Protein AF-A0A847C0F0-F1 (afdb_monomer_lite)

pLDDT: mean 86.39, std 13.95, range [40.22, 98.44]

Sequence (223 aa):
MKWLILRILIFFILSSASLLFLTKGQELFDFLPGITSNHFLFLWGAFLAAMLLPYLFGIRFFSRIVLVLLIFLVLAGTLTTRSFRFQIVSQVREQVHAIFRQKEPPSRDFSGDKKAKSLESGQPARQNRDLPRFVYRANKTGHFILFALLTLTLLTVSAPGRWVIVLADVLLLAGSTEMMQLFVQGRAAGVGDFYLDAGGGALGFFLWLLGVAWRSRDGCRFS

Structure (mmCIF, N/CA/C/O backbone):
data_AF-A0A847C0F0-F1
#
_entry.id   AF-A0A847C0F0-F1
#
loop_
_atom_site.group_PDB
_atom_site.id
_atom_site.type_symbol
_atom_site.label_atom_id
_atom_site.label_alt_id
_atom_site.label_comp_id
_atom_site.label_asym_id
_atom_site.label_entity_id
_atom_site.label_seq_id
_atom_site.pdbx_PDB_ins_code
_atom_site.Cartn_x
_atom_site.Cartn_y
_atom_site.Cartn_z
_atom_site.occupancy
_atom_site.B_iso_or_equiv
_atom_site.auth_seq_id
_atom_site.auth_comp_id
_atom_site.auth_asym_id
_atom_site.auth_atom_id
_atom_site.pdbx_PDB_model_num
ATOM 1 N N . MET A 1 1 ? -17.544 8.813 8.680 1.00 86.19 1 MET A N 1
ATOM 2 C CA . MET A 1 1 ? -18.159 8.498 7.372 1.00 86.19 1 MET A CA 1
ATOM 3 C C . MET A 1 1 ? -17.912 9.559 6.302 1.00 86.19 1 MET A C 1
ATOM 5 O O . MET A 1 1 ? -17.296 9.201 5.315 1.00 86.19 1 MET A O 1
ATOM 9 N N . LYS A 1 2 ? -18.278 10.844 6.475 1.00 93.56 2 LYS A N 1
ATOM 10 C CA . LYS A 1 2 ? -18.061 11.894 5.442 1.00 93.56 2 LYS A CA 1
ATOM 11 C C . LYS A 1 2 ? -16.629 11.937 4.870 1.00 93.56 2 LYS A C 1
ATOM 13 O O . LYS A 1 2 ? -16.445 11.899 3.662 1.00 93.56 2 LYS A O 1
ATOM 18 N N . TRP A 1 3 ? -15.622 11.911 5.745 1.00 92.69 3 TRP A N 1
ATOM 19 C CA . TRP A 1 3 ? -14.207 11.887 5.351 1.00 92.69 3 TRP A CA 1
ATOM 20 C C . TRP A 1 3 ? -13.795 10.648 4.548 1.00 92.69 3 TRP A C 1
ATOM 22 O O . TRP A 1 3 ? -12.937 10.749 3.681 1.00 92.69 3 TRP A O 1
ATOM 32 N N . LEU A 1 4 ? -14.415 9.494 4.807 1.00 94.06 4 LEU A N 1
ATOM 33 C CA . LEU A 1 4 ? -14.130 8.268 4.065 1.00 94.06 4 LEU A CA 1
ATOM 34 C C . LEU A 1 4 ? -14.653 8.365 2.629 1.00 94.06 4 LEU A C 1
ATOM 36 O O . LEU A 1 4 ? -13.928 8.064 1.691 1.00 94.06 4 LEU A O 1
ATOM 40 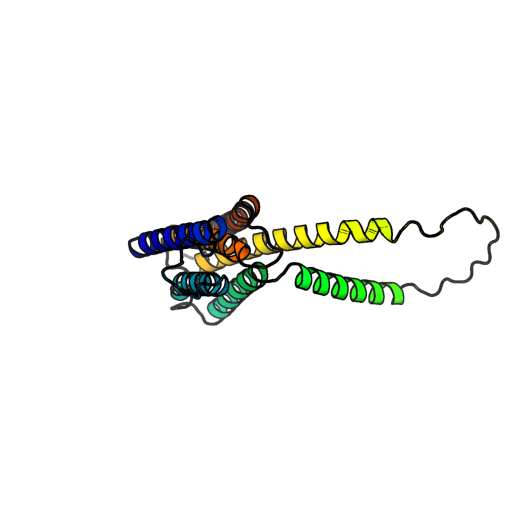N N . ILE A 1 5 ? -15.886 8.852 2.464 1.00 96.50 5 ILE A N 1
ATOM 41 C CA . ILE A 1 5 ? -16.497 9.072 1.146 1.00 96.50 5 ILE A CA 1
ATOM 42 C C . ILE A 1 5 ? -15.635 10.030 0.319 1.00 96.50 5 ILE A C 1
ATOM 44 O O . ILE A 1 5 ? -15.361 9.756 -0.845 1.00 96.50 5 ILE A O 1
ATOM 48 N N . LEU A 1 6 ? -15.150 11.113 0.936 1.00 96.50 6 LEU A N 1
ATOM 49 C CA . LEU A 1 6 ? -14.257 12.059 0.271 1.00 96.50 6 LEU A CA 1
ATOM 50 C C . LEU A 1 6 ? -12.962 11.388 -0.216 1.00 96.50 6 LEU A C 1
ATOM 52 O O . LEU A 1 6 ? -12.566 11.599 -1.356 1.00 96.50 6 LEU A O 1
ATOM 56 N N . ARG A 1 7 ? -12.318 10.555 0.612 1.00 96.00 7 ARG A N 1
ATOM 57 C CA . ARG A 1 7 ? -11.098 9.827 0.216 1.00 96.00 7 ARG A CA 1
ATOM 58 C C . ARG A 1 7 ? -11.348 8.861 -0.935 1.00 96.00 7 ARG A C 1
ATOM 60 O O . ARG A 1 7 ? -10.551 8.823 -1.863 1.00 96.00 7 ARG A O 1
ATOM 67 N N . ILE A 1 8 ? -12.457 8.126 -0.886 1.00 97.44 8 ILE A N 1
ATOM 68 C CA . ILE A 1 8 ? -12.871 7.217 -1.960 1.00 97.44 8 ILE A CA 1
ATOM 69 C C . ILE A 1 8 ? -13.085 8.004 -3.260 1.00 97.44 8 ILE A C 1
ATOM 71 O O . ILE A 1 8 ? -12.586 7.607 -4.309 1.00 97.44 8 ILE A O 1
ATOM 75 N N . LEU A 1 9 ? -13.767 9.150 -3.196 1.00 97.81 9 LEU A N 1
ATOM 76 C CA . LEU A 1 9 ? -13.988 10.006 -4.361 1.00 97.81 9 LEU A CA 1
ATOM 77 C C . LEU A 1 9 ? -12.667 10.529 -4.944 1.00 97.81 9 LEU A C 1
ATOM 79 O O . LEU A 1 9 ? -12.447 10.414 -6.148 1.00 97.81 9 LEU A O 1
ATOM 83 N N . ILE A 1 10 ? -11.774 11.057 -4.098 1.00 97.56 10 ILE A N 1
ATOM 84 C CA . ILE A 1 10 ? -10.447 11.529 -4.522 1.00 97.56 10 ILE A CA 1
ATOM 85 C C . ILE A 1 10 ? -9.665 10.386 -5.176 1.00 97.56 10 ILE A C 1
ATOM 87 O O . ILE A 1 10 ? -9.089 10.585 -6.242 1.00 97.56 10 ILE A O 1
ATOM 91 N N . PHE A 1 11 ? -9.692 9.189 -4.585 1.00 97.69 11 PHE A N 1
ATOM 92 C CA . PHE A 1 11 ? -9.050 8.002 -5.143 1.00 97.69 11 PHE A CA 1
ATOM 93 C C . PHE A 1 11 ? -9.571 7.671 -6.545 1.00 97.69 11 PHE A C 1
ATOM 95 O O . PHE A 1 11 ? -8.773 7.445 -7.455 1.00 97.69 11 PHE A O 1
ATOM 102 N N . PHE A 1 12 ? -10.892 7.672 -6.753 1.00 97.88 12 PHE A N 1
ATOM 103 C CA . PHE A 1 12 ? -11.481 7.403 -8.068 1.00 97.88 12 PHE A CA 1
ATOM 104 C C . PHE A 1 12 ? -11.107 8.464 -9.103 1.00 97.88 12 PHE A C 1
ATOM 106 O O . PHE A 1 12 ? -10.785 8.113 -10.241 1.00 97.88 12 PHE A O 1
ATOM 113 N N . ILE A 1 13 ? -11.106 9.742 -8.715 1.00 97.44 13 ILE A N 1
ATOM 114 C CA . ILE A 1 13 ? -10.702 10.847 -9.593 1.00 97.44 13 ILE A CA 1
ATOM 115 C C . ILE A 1 13 ? -9.226 10.701 -9.981 1.00 97.44 13 ILE A C 1
ATOM 117 O O . ILE A 1 13 ? -8.915 10.693 -11.172 1.00 97.44 13 ILE A O 1
ATOM 121 N N . LEU A 1 14 ? -8.326 10.521 -9.004 1.00 97.31 14 LEU A N 1
ATOM 122 C CA . LEU A 1 14 ? -6.892 10.330 -9.257 1.00 97.31 14 LEU A CA 1
ATOM 123 C C . LEU A 1 14 ? -6.628 9.094 -10.119 1.00 97.31 14 LEU A C 1
ATOM 125 O O . LEU A 1 14 ? -5.813 9.153 -11.040 1.00 97.31 14 LEU A O 1
ATOM 129 N N . SER A 1 15 ? -7.318 7.985 -9.844 1.00 96.44 15 SER A N 1
ATOM 130 C CA . SER A 1 15 ? -7.165 6.744 -10.607 1.00 96.44 15 SER A CA 1
ATOM 131 C C . SER A 1 15 ? -7.601 6.926 -12.055 1.00 96.44 15 SER A C 1
ATOM 133 O O . SER A 1 15 ? -6.855 6.584 -12.970 1.00 96.44 15 SER A O 1
ATOM 135 N N . SER A 1 16 ? -8.767 7.536 -12.272 1.00 96.31 16 SER A N 1
ATOM 136 C CA . SER A 1 16 ? -9.293 7.801 -13.614 1.00 96.31 16 SER A CA 1
ATOM 137 C C . SER A 1 16 ? -8.376 8.742 -14.395 1.00 96.31 16 SER A C 1
ATOM 139 O O . SER A 1 16 ? -8.032 8.452 -15.538 1.00 96.31 16 SER A O 1
ATOM 141 N N . ALA A 1 17 ? -7.910 9.826 -13.766 1.00 94.94 17 ALA A N 1
ATOM 142 C CA . ALA A 1 17 ? -6.961 10.755 -14.375 1.00 94.94 17 ALA A CA 1
ATOM 143 C C . ALA A 1 17 ? -5.625 10.074 -14.723 1.00 94.94 17 ALA A C 1
ATOM 145 O O . ALA A 1 17 ? -5.099 10.284 -15.814 1.00 94.94 17 ALA A O 1
ATOM 146 N N . SER A 1 18 ? -5.111 9.216 -13.834 1.00 95.00 18 SER A N 1
ATOM 147 C CA . SER A 1 18 ? -3.884 8.441 -14.068 1.00 95.00 18 SER A CA 1
ATOM 148 C C . SER A 1 18 ? -4.023 7.517 -15.280 1.00 95.00 18 SER A C 1
ATOM 150 O O . SER A 1 18 ? -3.151 7.487 -16.145 1.00 95.00 18 SER A O 1
ATOM 152 N N . LEU A 1 19 ? -5.135 6.782 -15.372 1.00 94.62 19 LEU A N 1
ATOM 153 C CA . LEU A 1 19 ? -5.399 5.870 -16.488 1.00 94.62 19 LEU A CA 1
ATOM 154 C C . LEU A 1 19 ? -5.597 6.620 -17.811 1.00 94.62 19 LEU A C 1
ATOM 156 O O . LEU A 1 19 ? -5.094 6.187 -18.847 1.00 94.62 19 LEU A O 1
ATOM 160 N N . LEU A 1 20 ? -6.292 7.759 -17.788 1.00 93.75 20 LEU A N 1
ATOM 161 C CA . LEU A 1 20 ? -6.451 8.613 -18.967 1.00 93.75 20 LEU A CA 1
ATOM 162 C C . LEU A 1 20 ? -5.105 9.145 -19.464 1.00 93.75 20 LEU A C 1
ATOM 164 O O . LEU A 1 20 ? -4.841 9.082 -20.661 1.00 93.75 20 LEU A O 1
ATOM 168 N N . PHE A 1 21 ? -4.235 9.594 -18.558 1.00 93.62 21 PHE A N 1
ATOM 169 C CA . PHE A 1 21 ? -2.882 10.031 -18.907 1.00 93.62 21 PHE A CA 1
ATOM 170 C C . PHE A 1 21 ? -2.051 8.911 -19.537 1.00 93.62 21 PHE A C 1
ATOM 172 O O . PHE A 1 21 ? -1.376 9.129 -20.537 1.00 93.62 21 PHE A O 1
ATOM 179 N N . LEU A 1 22 ? -2.134 7.689 -19.009 1.00 90.88 22 LEU A N 1
ATOM 180 C CA . LEU A 1 22 ? -1.386 6.555 -19.559 1.00 90.88 22 LEU A CA 1
ATOM 181 C C . LEU A 1 22 ? -1.912 6.089 -20.922 1.00 90.88 22 LEU A C 1
ATOM 183 O O . LEU A 1 22 ? -1.135 5.598 -21.734 1.00 90.88 22 LEU A O 1
ATOM 187 N N . THR A 1 23 ? -3.218 6.216 -21.168 1.00 92.06 23 THR A N 1
ATOM 188 C CA . THR A 1 23 ? -3.852 5.732 -22.407 1.00 92.06 23 THR A CA 1
ATOM 189 C C . THR A 1 23 ? -3.816 6.748 -23.540 1.00 92.06 23 THR A C 1
ATOM 191 O O . THR A 1 23 ? -3.675 6.354 -24.693 1.00 92.06 23 THR A O 1
ATOM 194 N N . LYS A 1 24 ? -3.947 8.039 -23.227 1.00 90.75 24 LYS A N 1
ATOM 195 C CA . LYS A 1 24 ? -4.026 9.120 -24.221 1.00 90.75 24 LYS A CA 1
ATOM 196 C C . LYS A 1 24 ? -2.787 10.014 -24.248 1.00 90.75 24 LYS A C 1
ATOM 198 O O . LYS A 1 24 ? -2.712 10.930 -25.057 1.00 90.75 24 LYS A O 1
ATOM 203 N N . GLY A 1 25 ? -1.817 9.758 -23.371 1.00 85.19 25 GLY A N 1
ATOM 204 C CA . GLY A 1 25 ? -0.596 10.546 -23.284 1.00 85.19 25 GLY A CA 1
ATOM 205 C C . GLY A 1 25 ? -0.878 12.017 -22.981 1.00 85.19 25 GLY A C 1
ATOM 206 O O . GLY A 1 25 ? -1.786 12.352 -22.217 1.00 85.19 25 GLY A O 1
ATOM 207 N N . GLN A 1 26 ? -0.076 12.894 -23.584 1.00 76.50 26 GLN A N 1
ATOM 208 C CA . GLN A 1 26 ? -0.205 14.341 -23.414 1.00 76.50 26 GLN A CA 1
ATOM 209 C C . GLN A 1 26 ? -1.345 14.955 -24.234 1.00 76.50 26 GLN A C 1
ATOM 211 O O . GLN A 1 26 ? -1.836 15.990 -23.811 1.00 76.50 26 GLN A O 1
ATOM 216 N N . GLU A 1 27 ? -1.845 14.294 -25.286 1.00 80.50 27 GLU A N 1
ATOM 217 C CA . GLU A 1 27 ? -2.862 14.854 -26.201 1.00 80.50 27 GLU A CA 1
ATOM 218 C C . GLU A 1 27 ? -4.165 15.252 -25.485 1.00 80.50 27 GLU A C 1
ATOM 220 O O . GLU A 1 27 ? -4.818 16.236 -25.817 1.00 80.50 27 GLU A O 1
ATOM 225 N N . LEU A 1 28 ? -4.567 14.510 -24.445 1.00 76.81 28 LEU A N 1
ATOM 226 C CA . LEU A 1 28 ? -5.748 14.886 -23.657 1.00 76.81 28 LEU A CA 1
ATOM 227 C C . LEU A 1 28 ? -5.466 16.050 -22.688 1.00 76.81 28 LEU A C 1
ATOM 229 O O . LEU A 1 28 ? -6.395 16.686 -22.197 1.00 76.81 28 LEU A O 1
ATOM 233 N N .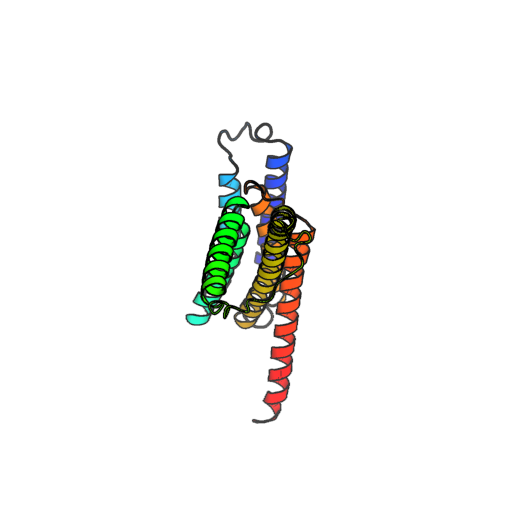 PHE A 1 29 ? -4.198 16.305 -22.381 1.00 76.00 29 PHE A N 1
ATOM 234 C CA . PHE A 1 29 ? -3.728 17.307 -21.427 1.00 76.00 29 PHE A CA 1
ATOM 235 C C . PHE A 1 29 ? -3.042 18.490 -22.118 1.00 76.00 29 PHE A C 1
ATOM 237 O O . PHE A 1 29 ? -2.340 19.249 -21.456 1.00 76.00 29 PHE A O 1
ATOM 244 N N . ASP A 1 30 ? -3.285 18.698 -23.415 1.00 71.94 30 ASP A N 1
ATOM 245 C CA . ASP A 1 30 ? -2.701 19.797 -24.198 1.00 71.94 30 ASP A CA 1
ATOM 246 C C . ASP A 1 30 ? -3.014 21.190 -23.616 1.00 71.94 30 ASP A C 1
ATOM 248 O O . ASP A 1 30 ? -2.266 22.144 -23.814 1.00 71.94 30 ASP A O 1
ATOM 252 N N . PHE A 1 31 ? -4.087 21.311 -22.825 1.00 78.44 31 PHE A N 1
ATOM 253 C CA . PHE A 1 31 ? -4.440 22.535 -22.098 1.00 78.44 31 PHE A CA 1
ATOM 254 C C . PHE A 1 31 ? -3.577 22.794 -20.843 1.00 78.44 31 PHE A C 1
ATOM 256 O O . PHE A 1 31 ? -3.632 23.885 -20.276 1.00 78.44 31 PHE A O 1
ATOM 263 N N . LEU A 1 32 ? -2.783 21.813 -20.400 1.00 78.00 32 LEU A N 1
ATOM 264 C CA . LEU A 1 32 ? -1.841 21.891 -19.279 1.00 78.00 32 LEU A CA 1
ATOM 265 C C . LEU A 1 32 ? -0.445 21.433 -19.743 1.00 78.00 32 LEU A C 1
ATOM 267 O O . LEU A 1 32 ? 0.008 20.337 -19.385 1.00 78.00 32 LEU A O 1
ATOM 271 N N . PRO A 1 33 ? 0.264 22.262 -20.534 1.00 76.25 33 PRO A N 1
ATOM 272 C CA . PRO A 1 33 ? 1.621 21.946 -20.954 1.00 76.25 33 PRO A CA 1
ATOM 273 C C . PRO A 1 33 ? 2.510 21.728 -19.723 1.00 76.25 33 PRO A C 1
ATOM 275 O O . PRO A 1 33 ? 2.565 22.558 -18.816 1.00 76.25 33 PRO A O 1
ATOM 278 N N . GLY A 1 34 ? 3.204 20.589 -19.689 1.00 85.44 34 GLY A N 1
ATOM 279 C CA . GLY A 1 34 ? 4.152 20.254 -18.623 1.00 85.44 34 GLY A CA 1
ATOM 280 C C . GLY A 1 34 ? 3.684 19.210 -17.606 1.00 85.44 34 GLY A C 1
ATOM 281 O O . GLY A 1 34 ? 4.454 18.895 -16.699 1.00 85.44 34 GLY A O 1
ATOM 282 N N . ILE A 1 35 ? 2.493 18.612 -17.749 1.00 91.00 35 ILE A N 1
ATOM 283 C CA . ILE A 1 35 ? 2.147 17.434 -16.936 1.00 91.00 35 ILE A CA 1
ATOM 284 C C . ILE A 1 35 ? 3.054 16.259 -17.323 1.00 91.00 35 ILE A C 1
ATOM 286 O O . ILE A 1 35 ? 3.178 15.874 -18.487 1.00 91.00 35 ILE A O 1
ATOM 290 N N . THR A 1 36 ? 3.675 15.669 -16.304 1.00 92.50 36 THR A N 1
ATOM 291 C CA . THR A 1 36 ? 4.576 14.513 -16.408 1.00 92.50 36 THR A CA 1
ATOM 292 C C . THR A 1 36 ? 4.184 13.439 -15.396 1.00 92.50 36 THR A C 1
ATOM 294 O O . THR A 1 36 ? 3.490 13.723 -14.419 1.00 92.50 36 THR A O 1
ATOM 297 N N . SER A 1 37 ? 4.700 12.218 -15.557 1.00 91.50 37 SER A N 1
ATOM 298 C CA . SER A 1 37 ? 4.513 11.114 -14.599 1.00 91.50 37 SER A CA 1
ATOM 299 C C . SER A 1 37 ? 4.880 11.482 -13.153 1.00 91.50 37 SER A C 1
ATOM 301 O O . SER A 1 37 ? 4.245 11.009 -12.212 1.00 91.50 37 SER A O 1
ATOM 303 N N . ASN A 1 38 ? 5.855 12.377 -12.959 1.00 93.31 38 ASN A N 1
ATOM 304 C CA . ASN A 1 38 ? 6.268 12.839 -11.630 1.00 93.31 38 ASN A CA 1
ATOM 305 C C . ASN A 1 38 ? 5.157 13.611 -10.908 1.00 93.31 38 ASN A C 1
ATOM 307 O O . ASN A 1 38 ? 5.054 13.528 -9.686 1.00 93.31 38 ASN A O 1
ATOM 311 N N . HIS A 1 39 ? 4.299 14.319 -11.647 1.00 94.25 39 HIS A N 1
ATOM 312 C CA . HIS A 1 39 ? 3.155 15.018 -11.067 1.00 94.25 39 HIS A CA 1
ATOM 313 C C . HIS A 1 39 ? 2.142 14.023 -10.500 1.00 94.25 39 HIS A C 1
ATOM 315 O O . HIS A 1 39 ? 1.673 14.200 -9.380 1.00 94.25 39 HIS A O 1
ATOM 321 N N . PHE A 1 40 ? 1.858 12.934 -11.219 1.00 94.38 40 PHE A N 1
ATOM 322 C CA . PHE A 1 40 ? 0.983 11.877 -10.712 1.00 94.38 40 PHE A CA 1
ATOM 323 C C . PHE A 1 40 ? 1.583 11.177 -9.493 1.00 94.38 40 PHE A C 1
ATOM 325 O O . PHE A 1 40 ? 0.875 10.978 -8.508 1.00 94.38 40 PHE A O 1
ATOM 332 N N . LEU A 1 41 ? 2.884 10.867 -9.504 1.00 94.25 41 LEU A N 1
ATOM 333 C CA . LEU A 1 41 ? 3.568 10.315 -8.327 1.00 94.25 41 LEU A CA 1
ATOM 334 C C . LEU A 1 41 ? 3.470 11.249 -7.115 1.00 94.25 41 LEU A C 1
ATOM 336 O O . LEU A 1 41 ? 3.199 10.786 -6.006 1.00 94.25 41 LEU A O 1
ATOM 340 N N . PHE A 1 42 ? 3.639 12.556 -7.322 1.00 95.25 42 PHE A N 1
ATOM 341 C CA . PHE A 1 42 ? 3.477 13.554 -6.269 1.00 95.25 42 PHE A CA 1
ATOM 342 C C . PHE A 1 42 ? 2.037 13.604 -5.742 1.00 95.25 42 PHE A C 1
ATOM 344 O O . PHE A 1 42 ? 1.835 13.565 -4.530 1.00 95.25 42 PHE A O 1
ATOM 351 N N . LEU A 1 43 ? 1.036 13.631 -6.628 1.00 96.44 43 LEU A N 1
ATOM 352 C CA . LEU A 1 43 ? -0.381 13.642 -6.248 1.00 96.44 43 LEU A CA 1
ATOM 353 C C . LEU A 1 43 ? -0.771 12.388 -5.457 1.00 96.44 43 LEU A C 1
ATOM 355 O O . LEU A 1 43 ? -1.441 12.497 -4.430 1.00 96.44 43 LEU A O 1
ATOM 359 N N . TRP A 1 44 ? -0.307 11.212 -5.882 1.00 97.19 44 TRP A N 1
ATOM 360 C CA . TRP A 1 44 ? -0.498 9.971 -5.134 1.00 97.19 44 TRP A CA 1
ATOM 361 C C . TRP A 1 44 ? 0.206 10.006 -3.775 1.00 97.19 44 TRP A C 1
ATOM 363 O O . TRP A 1 44 ? -0.397 9.644 -2.767 1.00 97.19 44 TRP A O 1
ATOM 373 N N . GLY A 1 45 ? 1.442 10.507 -3.714 1.00 94.44 45 GLY A N 1
ATOM 374 C CA . GLY A 1 45 ? 2.161 10.701 -2.454 1.00 94.44 45 GLY A CA 1
ATOM 375 C C . GLY A 1 45 ? 1.420 11.634 -1.489 1.00 94.44 45 GLY A C 1
ATOM 376 O O . GLY A 1 45 ? 1.268 11.309 -0.311 1.00 94.44 45 GLY A O 1
ATOM 377 N N . ALA A 1 46 ? 0.892 12.754 -1.989 1.00 96.19 46 ALA A N 1
ATOM 378 C CA . ALA A 1 46 ? 0.096 13.698 -1.208 1.00 96.19 46 ALA A CA 1
ATOM 379 C C . ALA A 1 46 ? -1.220 13.074 -0.717 1.00 96.19 46 ALA A C 1
ATOM 381 O O . ALA A 1 46 ? -1.581 13.240 0.450 1.00 96.19 46 ALA A O 1
ATOM 382 N N . PHE A 1 47 ? -1.907 12.309 -1.572 1.00 97.00 47 PHE A N 1
ATOM 383 C CA . PHE A 1 47 ? -3.105 11.560 -1.193 1.00 97.00 47 PHE A CA 1
ATOM 384 C C . PHE A 1 47 ? -2.815 10.561 -0.065 1.00 97.00 47 PHE A C 1
ATOM 386 O O . PHE A 1 47 ? -3.523 10.549 0.945 1.00 97.00 47 PHE A O 1
ATOM 393 N N . LEU A 1 48 ? -1.741 9.776 -0.189 1.00 95.38 48 LEU A N 1
ATOM 394 C CA . LEU A 1 48 ? -1.331 8.814 0.834 1.00 95.38 48 LEU A CA 1
ATOM 395 C C . LEU A 1 48 ? -0.953 9.494 2.150 1.00 95.38 48 LEU A C 1
ATOM 397 O O . LEU A 1 48 ? -1.387 9.049 3.214 1.00 95.38 48 LEU A O 1
ATOM 401 N N . ALA A 1 49 ? -0.205 10.596 2.089 1.00 93.50 49 ALA A N 1
ATOM 402 C CA . ALA A 1 49 ? 0.120 11.386 3.269 1.00 93.50 49 ALA A CA 1
ATOM 403 C C . ALA A 1 49 ? -1.157 11.896 3.955 1.00 93.50 49 ALA A C 1
ATOM 405 O O . ALA A 1 49 ? -1.336 11.672 5.150 1.00 93.50 49 ALA A O 1
ATOM 406 N N . ALA A 1 50 ? -2.090 12.496 3.211 1.00 94.50 50 ALA A N 1
ATOM 407 C CA . ALA A 1 50 ? -3.357 12.993 3.752 1.00 94.50 50 ALA A CA 1
ATOM 408 C C . ALA A 1 50 ? -4.239 11.877 4.344 1.00 94.50 50 ALA A C 1
ATOM 410 O O . ALA A 1 50 ? -4.927 12.082 5.350 1.00 94.50 50 ALA A O 1
ATOM 411 N N . MET A 1 51 ? -4.215 10.685 3.745 1.00 94.25 51 MET A N 1
ATOM 412 C CA . MET A 1 51 ? -4.936 9.512 4.235 1.00 94.25 51 MET A CA 1
ATOM 413 C C . MET A 1 51 ? -4.353 8.987 5.554 1.00 94.25 51 MET A C 1
ATOM 415 O O . MET A 1 51 ? -5.117 8.667 6.469 1.00 94.25 51 MET A O 1
ATOM 419 N N . LEU A 1 52 ? -3.022 8.925 5.664 1.00 92.19 52 LEU A N 1
ATOM 420 C CA . LEU A 1 52 ? -2.311 8.302 6.785 1.00 92.19 52 LEU A CA 1
ATOM 421 C C . LEU A 1 52 ? -2.049 9.257 7.957 1.00 92.19 52 LEU A C 1
ATOM 423 O O . LEU A 1 52 ? -1.958 8.819 9.104 1.00 92.19 52 LEU A O 1
ATOM 427 N N . LEU A 1 53 ? -1.977 10.560 7.691 1.00 92.94 53 LEU A N 1
ATOM 428 C CA . LEU A 1 53 ? -1.670 11.591 8.680 1.00 92.94 53 LEU A CA 1
ATOM 429 C C . LEU A 1 53 ? -2.569 11.536 9.937 1.00 92.94 53 LEU A C 1
ATOM 431 O O . LEU A 1 53 ? -2.031 11.633 11.042 1.00 92.94 53 LEU A O 1
ATOM 435 N N . PRO A 1 54 ? -3.894 11.302 9.847 1.00 92.12 54 PRO A N 1
ATOM 436 C CA . PRO A 1 54 ? -4.744 11.195 11.035 1.00 92.12 54 PRO A CA 1
ATOM 437 C C . PRO A 1 54 ? -4.367 10.056 11.988 1.00 92.12 54 PRO A C 1
ATOM 439 O O . PRO A 1 54 ? -4.664 10.157 13.174 1.00 92.12 54 PRO A O 1
ATOM 442 N N . TYR A 1 55 ? -3.704 9.001 11.504 1.00 91.19 55 TYR A N 1
ATOM 443 C CA . TYR A 1 55 ? -3.238 7.891 12.342 1.00 91.19 55 TYR A CA 1
ATOM 444 C C . TYR A 1 55 ? -1.957 8.218 13.113 1.00 91.19 55 TYR A C 1
ATOM 446 O O . TYR A 1 55 ? -1.630 7.527 14.074 1.00 91.19 55 TYR A O 1
ATOM 454 N N . LEU A 1 56 ? -1.228 9.265 12.716 1.00 91.56 56 LEU A N 1
ATOM 455 C CA . LEU A 1 56 ? -0.007 9.705 13.397 1.00 91.56 56 LEU A CA 1
ATOM 456 C C . LEU A 1 56 ? -0.306 10.601 14.606 1.00 91.56 56 LEU A C 1
ATOM 458 O O . LEU A 1 56 ? 0.510 10.696 15.528 1.00 91.56 56 LEU A O 1
ATOM 462 N N . PHE A 1 57 ? -1.481 11.230 14.632 1.00 90.12 57 PHE A N 1
ATOM 463 C CA . PHE A 1 57 ? -1.914 12.077 15.735 1.00 90.12 57 PHE A CA 1
ATOM 464 C C . PHE A 1 57 ? -2.554 11.252 16.859 1.00 90.12 57 PHE A C 1
ATOM 466 O O . PHE A 1 57 ? -3.372 10.370 16.625 1.00 90.12 57 PHE A O 1
ATOM 473 N N . GLY A 1 58 ? -2.186 11.544 18.109 1.00 80.12 58 GLY A N 1
ATOM 474 C CA . GLY A 1 58 ? -2.808 10.938 19.295 1.00 80.12 58 GLY A CA 1
ATOM 475 C C . GLY A 1 58 ? -2.295 9.549 19.700 1.00 80.12 58 GLY A C 1
ATOM 476 O O . GLY A 1 58 ? -2.699 9.041 20.740 1.00 80.12 58 GLY A O 1
ATOM 477 N N . ILE A 1 59 ? -1.371 8.946 18.948 1.00 88.56 59 ILE A N 1
ATOM 478 C CA . ILE A 1 59 ? -0.782 7.634 19.281 1.00 88.56 59 ILE A CA 1
ATOM 479 C C . ILE A 1 59 ? 0.526 7.775 20.083 1.00 88.56 59 ILE A C 1
ATOM 481 O O . ILE A 1 59 ? 1.152 8.837 20.076 1.00 88.56 59 ILE A O 1
ATOM 485 N N . ARG A 1 60 ? 0.968 6.727 20.794 1.00 90.19 60 ARG A N 1
ATOM 486 C CA . ARG A 1 60 ? 2.239 6.739 21.556 1.00 90.19 60 ARG A CA 1
ATOM 487 C C . ARG A 1 60 ? 3.452 6.860 20.624 1.00 90.19 60 ARG A C 1
ATOM 489 O O . ARG A 1 60 ? 3.404 6.387 19.493 1.00 90.19 60 ARG A O 1
ATOM 496 N N . PHE A 1 61 ? 4.550 7.443 21.112 1.00 89.75 61 PHE A N 1
ATOM 497 C CA . PHE A 1 61 ? 5.764 7.705 20.322 1.00 89.75 61 PHE A CA 1
ATOM 498 C C . PHE A 1 61 ? 6.297 6.463 19.586 1.00 89.75 61 PHE A C 1
ATOM 500 O O . PHE A 1 61 ? 6.472 6.502 18.372 1.00 89.75 61 PHE A O 1
ATOM 507 N N . PHE A 1 62 ? 6.453 5.332 20.280 1.00 90.06 62 PHE A N 1
ATOM 508 C CA . PHE A 1 62 ? 6.917 4.085 19.658 1.00 90.06 62 PHE A CA 1
ATOM 509 C C . PHE A 1 62 ? 5.979 3.578 18.556 1.00 90.06 62 PHE A C 1
ATOM 511 O O . PHE A 1 62 ? 6.439 3.192 17.486 1.00 90.06 62 PHE A O 1
ATOM 518 N N . SER A 1 63 ? 4.662 3.638 18.771 1.00 88.62 63 SER A N 1
ATOM 519 C CA . SER A 1 63 ? 3.680 3.255 17.752 1.00 88.62 63 SER A CA 1
ATOM 520 C C . SER A 1 63 ? 3.746 4.159 16.518 1.00 88.62 63 SER A C 1
ATOM 522 O O . SER A 1 63 ? 3.553 3.667 15.410 1.00 88.62 63 SER A O 1
ATOM 524 N N . ARG A 1 64 ? 4.072 5.454 16.686 1.00 91.81 64 ARG A N 1
ATOM 525 C CA . ARG A 1 64 ? 4.309 6.372 15.554 1.00 91.81 64 ARG A CA 1
ATOM 526 C C . ARG A 1 64 ? 5.503 5.922 14.738 1.00 91.81 64 ARG A C 1
ATOM 528 O O . ARG A 1 64 ? 5.383 5.836 13.525 1.00 91.81 64 ARG A O 1
ATOM 535 N N . ILE A 1 65 ? 6.624 5.617 15.394 1.00 93.69 65 ILE A N 1
ATOM 536 C CA . ILE A 1 65 ? 7.842 5.168 14.707 1.00 93.69 65 ILE A CA 1
ATOM 537 C C . ILE A 1 65 ? 7.562 3.896 13.911 1.00 93.69 65 ILE A C 1
ATOM 539 O O . ILE A 1 65 ? 7.897 3.838 12.733 1.00 93.69 65 ILE A O 1
ATOM 543 N N . VAL A 1 66 ? 6.906 2.905 14.525 1.00 94.88 66 VAL A N 1
ATOM 544 C CA . VAL A 1 66 ? 6.557 1.649 13.843 1.00 94.88 66 VAL A CA 1
ATOM 545 C C . VAL A 1 66 ? 5.649 1.911 12.644 1.00 94.88 66 VAL A C 1
ATOM 547 O O . VAL A 1 66 ? 5.908 1.395 11.561 1.00 94.88 66 VAL A O 1
ATOM 550 N N . LEU A 1 67 ? 4.616 2.743 12.803 1.00 94.00 67 LEU A N 1
ATOM 551 C CA . LEU A 1 67 ? 3.700 3.068 11.713 1.00 94.00 67 LEU A CA 1
ATOM 552 C C . LEU A 1 67 ? 4.411 3.808 10.569 1.00 94.00 67 LEU A C 1
ATOM 554 O O . LEU A 1 67 ? 4.261 3.421 9.414 1.00 94.00 67 LEU A O 1
ATOM 558 N N . VAL A 1 68 ? 5.223 4.822 10.879 1.00 94.69 68 VAL A N 1
ATOM 559 C CA . VAL A 1 68 ? 6.024 5.556 9.886 1.00 94.69 68 VAL A CA 1
ATOM 560 C C . VAL A 1 68 ? 6.989 4.618 9.167 1.00 94.69 68 VAL A C 1
ATOM 562 O O . VAL A 1 68 ? 7.095 4.687 7.946 1.00 94.69 68 VAL A O 1
ATOM 565 N N . LEU A 1 69 ? 7.644 3.708 9.891 1.00 96.62 69 LEU A N 1
ATOM 566 C CA . LEU A 1 69 ? 8.546 2.721 9.305 1.00 96.62 69 LEU A CA 1
ATOM 567 C C . LEU A 1 69 ? 7.802 1.769 8.360 1.00 96.62 69 LEU A C 1
ATOM 569 O O . LEU A 1 69 ? 8.274 1.530 7.255 1.00 96.62 69 LEU A O 1
ATOM 573 N N . LEU A 1 70 ? 6.633 1.256 8.754 1.00 96.12 70 LEU A N 1
ATOM 574 C CA . LEU A 1 70 ? 5.821 0.385 7.897 1.00 96.12 70 LEU A CA 1
ATOM 575 C C . LEU A 1 70 ? 5.356 1.114 6.632 1.00 96.12 70 LEU A C 1
ATOM 577 O O . LEU A 1 70 ? 5.482 0.569 5.538 1.00 96.12 70 LEU A O 1
ATOM 581 N N . ILE A 1 71 ? 4.880 2.356 6.766 1.00 93.94 71 ILE A N 1
ATOM 582 C CA . ILE A 1 71 ? 4.491 3.198 5.625 1.00 93.94 71 ILE A CA 1
ATOM 583 C C . ILE A 1 71 ? 5.693 3.418 4.703 1.00 93.94 71 ILE A C 1
ATOM 585 O O . ILE A 1 71 ? 5.585 3.231 3.493 1.00 93.94 71 ILE A O 1
ATOM 589 N N . PHE A 1 72 ? 6.850 3.764 5.270 1.00 95.50 72 PHE A N 1
ATOM 590 C CA . PHE A 1 72 ? 8.079 3.948 4.510 1.00 95.50 72 PHE A CA 1
ATOM 591 C C . PHE A 1 72 ? 8.485 2.671 3.771 1.00 95.50 72 PHE A C 1
ATOM 593 O O . PHE A 1 72 ? 8.809 2.743 2.593 1.00 95.50 72 PHE A O 1
ATOM 600 N N . LEU A 1 73 ? 8.419 1.502 4.413 1.00 95.81 73 LEU A N 1
ATOM 601 C CA . LEU A 1 73 ? 8.751 0.221 3.785 1.00 95.81 73 LEU A CA 1
ATOM 602 C C . LEU A 1 73 ? 7.790 -0.131 2.643 1.00 95.81 73 LEU A C 1
ATOM 604 O O . LEU A 1 73 ? 8.245 -0.584 1.592 1.00 95.81 73 LEU A O 1
ATOM 608 N N . VAL A 1 74 ? 6.486 0.120 2.806 1.00 95.00 74 VAL A N 1
ATOM 609 C CA . VAL A 1 74 ? 5.489 -0.068 1.736 1.00 95.00 74 VAL A CA 1
ATOM 610 C C . VAL A 1 74 ? 5.773 0.869 0.560 1.00 95.00 74 VAL A C 1
ATOM 612 O O . VAL A 1 74 ? 5.779 0.428 -0.592 1.00 95.00 74 VAL A O 1
ATOM 615 N N . LEU A 1 75 ? 6.059 2.148 0.821 1.00 94.12 75 LEU A N 1
ATOM 616 C CA . LEU A 1 75 ? 6.369 3.129 -0.224 1.00 94.12 75 LEU A CA 1
ATOM 617 C C . LEU A 1 75 ? 7.698 2.835 -0.920 1.00 94.12 75 LEU A C 1
ATOM 619 O O . LEU A 1 75 ? 7.760 2.861 -2.147 1.00 94.12 75 LEU A O 1
ATOM 623 N N . ALA A 1 76 ? 8.740 2.508 -0.158 1.00 93.00 76 ALA A N 1
ATOM 624 C CA . ALA A 1 76 ? 10.036 2.110 -0.687 1.00 93.00 76 ALA A CA 1
ATOM 625 C C . ALA A 1 76 ? 9.876 0.873 -1.573 1.00 93.00 76 ALA A C 1
ATOM 627 O O . ALA A 1 76 ? 10.314 0.888 -2.721 1.00 93.00 76 ALA A O 1
ATOM 628 N N . GLY A 1 77 ? 9.164 -0.154 -1.101 1.00 90.62 77 GLY A N 1
ATOM 629 C CA . GLY A 1 77 ? 8.797 -1.314 -1.910 1.00 90.62 77 GLY A CA 1
ATOM 630 C C . GLY A 1 77 ? 8.102 -0.896 -3.205 1.00 90.62 77 GLY A C 1
ATOM 631 O O . GLY A 1 77 ? 8.559 -1.245 -4.289 1.00 90.62 77 GLY A O 1
ATOM 632 N N . THR A 1 78 ? 7.075 -0.057 -3.121 1.00 91.31 78 THR A N 1
ATOM 633 C CA . THR A 1 78 ? 6.278 0.398 -4.272 1.00 91.31 78 THR A CA 1
ATOM 634 C C . THR A 1 78 ? 7.110 1.137 -5.325 1.00 91.31 78 THR A C 1
ATOM 636 O O . THR A 1 78 ? 7.035 0.795 -6.509 1.00 91.31 78 THR A O 1
ATOM 639 N N . LEU A 1 79 ? 7.931 2.098 -4.892 1.00 92.75 79 LEU A N 1
ATOM 640 C CA . LEU A 1 79 ? 8.688 3.018 -5.749 1.00 92.75 79 LEU A CA 1
ATOM 641 C C . LEU A 1 79 ? 10.032 2.460 -6.232 1.00 92.75 79 LEU A C 1
ATOM 643 O O . LEU A 1 79 ? 10.633 3.010 -7.154 1.00 92.75 79 LEU A O 1
ATOM 647 N N . THR A 1 80 ? 10.517 1.368 -5.641 1.00 90.75 80 THR A N 1
ATOM 648 C CA . THR A 1 80 ? 11.796 0.784 -6.052 1.00 90.75 80 THR A CA 1
ATOM 649 C C . THR A 1 80 ? 11.699 0.177 -7.454 1.00 90.75 80 THR A C 1
ATOM 651 O O . THR A 1 80 ? 10.883 -0.714 -7.715 1.00 90.75 80 THR A O 1
ATOM 654 N N . THR A 1 81 ? 12.599 0.602 -8.344 1.00 87.69 81 THR A N 1
ATOM 655 C CA . THR A 1 81 ? 12.706 0.095 -9.716 1.00 87.69 81 THR A CA 1
ATOM 656 C C . THR A 1 81 ? 13.185 -1.356 -9.757 1.00 87.69 81 THR A C 1
ATOM 658 O O . THR A 1 81 ? 13.880 -1.858 -8.868 1.00 87.69 81 THR A O 1
ATOM 661 N N . ARG A 1 82 ? 12.839 -2.063 -10.838 1.00 82.50 82 ARG A N 1
ATOM 662 C CA . ARG A 1 82 ? 13.231 -3.468 -11.020 1.00 82.50 82 ARG A CA 1
ATOM 663 C C . ARG A 1 82 ? 14.755 -3.655 -11.027 1.00 82.50 82 ARG A C 1
ATOM 665 O O . ARG A 1 82 ? 15.235 -4.630 -10.456 1.00 82.50 82 ARG A O 1
ATOM 672 N N . SER A 1 83 ? 15.502 -2.732 -11.635 1.00 83.31 83 SER A N 1
ATOM 673 C CA . SER A 1 83 ? 16.970 -2.781 -11.716 1.00 83.31 83 SER A CA 1
ATOM 674 C C . SER A 1 83 ? 17.629 -2.699 -10.340 1.00 83.31 83 SER A C 1
ATOM 676 O O . SER A 1 83 ? 18.490 -3.520 -10.031 1.00 83.31 83 SER A O 1
ATOM 678 N N . PHE A 1 84 ? 17.172 -1.782 -9.486 1.00 83.88 84 PHE A N 1
ATOM 679 C CA . PHE A 1 84 ? 17.716 -1.616 -8.140 1.00 83.88 84 PHE A CA 1
ATOM 680 C C . PHE A 1 84 ? 17.508 -2.867 -7.276 1.00 83.88 84 PHE A C 1
ATOM 682 O O . PHE A 1 84 ? 18.424 -3.321 -6.592 1.00 83.88 84 PHE A O 1
ATOM 689 N N . ARG A 1 85 ? 16.334 -3.508 -7.373 1.00 80.56 85 ARG A N 1
ATOM 690 C CA . ARG A 1 85 ? 16.072 -4.776 -6.663 1.00 80.56 85 ARG A CA 1
ATOM 691 C C . ARG A 1 85 ? 17.018 -5.888 -7.094 1.00 80.56 85 ARG A C 1
ATOM 693 O O . ARG A 1 85 ? 17.487 -6.650 -6.252 1.00 80.56 85 ARG A O 1
ATOM 700 N N . PHE A 1 86 ? 17.290 -5.992 -8.394 1.00 81.88 86 PHE A N 1
ATOM 701 C CA . PHE A 1 86 ? 18.242 -6.977 -8.899 1.00 81.88 86 PHE A CA 1
ATOM 702 C C . PHE A 1 86 ? 19.653 -6.728 -8.374 1.00 81.88 86 PHE A C 1
ATOM 704 O O . PHE A 1 86 ? 20.291 -7.693 -7.968 1.00 81.88 86 PHE A O 1
ATOM 711 N N . GLN A 1 87 ? 20.096 -5.468 -8.320 1.00 86.38 87 GLN A N 1
ATOM 712 C CA . GLN A 1 87 ? 21.409 -5.099 -7.782 1.00 86.38 87 GLN A CA 1
ATOM 713 C C . GLN A 1 87 ? 21.553 -5.466 -6.301 1.00 86.38 87 GLN A C 1
ATOM 715 O O . GLN A 1 87 ? 22.552 -6.068 -5.917 1.00 86.38 87 GLN A O 1
ATOM 720 N N . ILE A 1 88 ? 20.541 -5.176 -5.474 1.00 84.62 88 ILE A N 1
ATOM 721 C CA . ILE A 1 88 ? 20.572 -5.554 -4.052 1.00 84.62 88 ILE A CA 1
ATOM 722 C C . ILE A 1 88 ? 20.678 -7.070 -3.909 1.00 84.62 88 ILE A C 1
ATOM 724 O O . ILE A 1 88 ? 21.510 -7.576 -3.159 1.00 84.62 88 ILE A O 1
ATOM 728 N N . VAL A 1 89 ? 19.837 -7.818 -4.625 1.00 84.38 89 VAL A N 1
ATOM 729 C CA . VAL A 1 89 ? 19.799 -9.273 -4.454 1.00 84.38 89 VAL A CA 1
ATOM 730 C C . VAL A 1 89 ? 21.062 -9.929 -5.005 1.00 84.38 89 VAL A C 1
ATOM 732 O O . VAL A 1 89 ? 21.539 -10.888 -4.399 1.00 84.38 89 VAL A O 1
ATOM 735 N N . SER A 1 90 ? 21.639 -9.425 -6.100 1.00 83.38 90 SER A N 1
ATOM 736 C CA . SER A 1 90 ? 22.923 -9.929 -6.592 1.00 83.38 90 SER A CA 1
ATOM 737 C C . SER A 1 90 ? 24.044 -9.671 -5.585 1.00 83.38 90 SER A C 1
ATOM 739 O O . SER A 1 90 ? 24.765 -10.609 -5.263 1.00 83.38 90 SER A O 1
ATOM 741 N N . GLN A 1 91 ? 24.123 -8.468 -5.004 1.00 88.31 91 GLN A N 1
ATOM 742 C CA . GLN A 1 91 ? 25.129 -8.132 -3.987 1.00 88.31 91 GLN A CA 1
ATOM 743 C C . GLN A 1 91 ? 25.009 -9.007 -2.733 1.00 88.31 91 GLN A C 1
ATOM 745 O O . GLN A 1 91 ? 25.996 -9.589 -2.283 1.00 88.31 91 GLN A O 1
ATOM 750 N N . VAL A 1 92 ? 23.796 -9.152 -2.188 1.00 85.56 92 VAL A N 1
ATOM 751 C CA . VAL A 1 92 ? 23.556 -10.007 -1.013 1.00 85.56 92 VAL A CA 1
ATOM 752 C C . VAL A 1 92 ? 23.926 -11.454 -1.325 1.00 85.56 92 VAL A C 1
ATOM 754 O O . VAL A 1 92 ? 24.582 -12.124 -0.530 1.00 85.56 92 VAL A O 1
ATOM 757 N N . ARG A 1 93 ? 23.541 -11.949 -2.503 1.00 83.06 93 ARG A N 1
ATOM 758 C CA . ARG A 1 93 ? 23.838 -13.318 -2.919 1.00 83.06 93 ARG A CA 1
ATOM 759 C C . ARG A 1 93 ? 25.339 -13.563 -3.082 1.00 83.06 93 ARG A C 1
ATOM 761 O O . ARG A 1 93 ? 25.819 -14.620 -2.676 1.00 83.06 93 ARG A O 1
ATOM 768 N N . GLU A 1 94 ? 26.069 -12.612 -3.655 1.00 85.25 94 GLU A N 1
ATOM 769 C CA . GLU A 1 94 ? 27.527 -12.679 -3.788 1.00 85.25 94 GLU A CA 1
ATOM 770 C C . GLU A 1 94 ? 28.215 -12.716 -2.419 1.00 85.25 94 GLU A C 1
ATOM 772 O O . GLU A 1 94 ? 29.057 -13.585 -2.188 1.00 85.25 94 GLU A O 1
ATOM 777 N N . GLN A 1 95 ? 27.796 -11.864 -1.477 1.00 87.38 95 GLN A N 1
ATOM 778 C CA . GLN A 1 95 ? 28.323 -11.865 -0.107 1.00 87.38 95 GLN A CA 1
ATOM 779 C C . GLN A 1 95 ? 28.053 -13.188 0.618 1.00 87.38 95 GLN A C 1
ATOM 781 O O . GLN A 1 95 ? 28.952 -13.758 1.237 1.00 87.38 95 GLN A O 1
ATOM 786 N N . VAL A 1 96 ? 26.834 -13.719 0.500 1.00 85.94 96 VAL A N 1
ATOM 787 C CA . VAL A 1 96 ? 26.467 -15.008 1.097 1.00 85.94 96 VAL A CA 1
ATOM 788 C C . VAL A 1 96 ? 27.328 -16.138 0.520 1.00 85.94 96 VAL A C 1
ATOM 790 O O . VAL A 1 96 ? 27.877 -16.938 1.277 1.00 85.94 96 VAL A O 1
ATOM 793 N N . HIS A 1 97 ? 27.514 -16.190 -0.803 1.00 83.88 97 HIS A N 1
ATOM 794 C CA . HIS A 1 97 ? 28.374 -17.200 -1.428 1.00 83.88 97 HIS A CA 1
ATOM 795 C C . HIS A 1 97 ? 29.850 -17.070 -1.019 1.00 83.88 97 HIS A C 1
ATOM 797 O O . HIS A 1 97 ? 30.511 -18.098 -0.860 1.00 83.88 97 HIS A O 1
ATOM 803 N N . ALA A 1 98 ? 30.363 -15.854 -0.811 1.00 84.56 98 ALA A N 1
ATOM 804 C CA . ALA A 1 98 ? 31.728 -15.639 -0.330 1.00 84.56 98 ALA A CA 1
ATOM 805 C C . ALA A 1 98 ? 31.938 -16.201 1.089 1.00 84.56 98 ALA A C 1
ATOM 807 O O . ALA A 1 98 ? 32.924 -16.898 1.332 1.00 84.56 98 ALA A O 1
ATOM 808 N N . ILE A 1 99 ? 30.977 -15.978 1.994 1.00 84.94 99 ILE A N 1
ATOM 809 C CA . ILE A 1 99 ? 31.014 -16.501 3.371 1.00 84.94 99 ILE A CA 1
ATOM 810 C C . ILE A 1 99 ? 30.984 -18.035 3.377 1.00 84.94 99 ILE A C 1
ATOM 812 O O . ILE A 1 99 ? 31.734 -18.670 4.118 1.00 84.94 99 ILE A O 1
ATOM 816 N N . PHE A 1 100 ? 30.142 -18.650 2.540 1.00 84.25 100 PHE A N 1
ATOM 817 C CA . PHE A 1 100 ? 30.047 -20.110 2.482 1.00 84.25 100 PHE A CA 1
ATOM 818 C C . PHE A 1 100 ? 31.271 -20.771 1.831 1.00 84.25 100 PHE A C 1
ATOM 820 O O . PHE A 1 100 ? 31.681 -21.827 2.307 1.00 84.25 100 PHE A O 1
ATOM 827 N N . ARG A 1 101 ? 31.909 -20.151 0.822 1.00 79.44 101 ARG A N 1
ATOM 828 C CA . ARG A 1 101 ? 33.160 -20.677 0.233 1.00 79.44 101 ARG A CA 1
ATOM 829 C C . ARG A 1 101 ? 34.329 -20.685 1.213 1.00 79.44 101 ARG A C 1
ATOM 831 O O . ARG A 1 101 ? 35.129 -21.608 1.178 1.00 79.44 101 ARG A O 1
ATOM 838 N N . GLN A 1 102 ? 34.434 -19.692 2.095 1.00 77.75 102 GLN A N 1
ATOM 839 C CA . GLN A 1 102 ? 35.497 -19.666 3.109 1.00 77.75 102 GLN A CA 1
ATOM 840 C C . GLN A 1 102 ? 35.358 -20.768 4.168 1.00 77.75 102 GLN A C 1
ATOM 842 O O . GLN A 1 102 ? 36.317 -21.052 4.880 1.00 77.75 102 GLN A O 1
ATOM 847 N N . LYS A 1 103 ? 34.171 -21.373 4.300 1.00 73.81 103 LYS A N 1
ATOM 848 C CA . LYS A 1 103 ? 33.879 -22.361 5.341 1.00 73.81 103 LYS A CA 1
ATOM 849 C C . LYS A 1 103 ? 34.063 -23.810 4.882 1.00 73.81 103 LYS A C 1
ATOM 851 O O . LYS A 1 103 ? 33.929 -24.711 5.708 1.00 73.81 103 LYS A O 1
ATOM 856 N N . GLU A 1 104 ? 34.376 -24.049 3.608 1.00 64.69 104 GLU A N 1
ATOM 857 C CA . GLU A 1 104 ? 34.796 -25.377 3.159 1.00 64.69 104 GLU A CA 1
ATOM 858 C C . GLU A 1 104 ? 36.236 -25.630 3.635 1.00 64.69 104 GLU A C 1
ATOM 860 O O . GLU A 1 104 ? 37.144 -24.883 3.262 1.00 64.69 104 GLU A O 1
ATOM 865 N N . PRO A 1 105 ? 36.470 -26.632 4.507 1.00 67.12 105 PRO A N 1
ATOM 866 C CA . PRO A 1 105 ? 37.819 -26.960 4.939 1.00 67.12 105 PRO A CA 1
ATOM 867 C C . PRO A 1 105 ? 38.641 -27.410 3.725 1.00 67.12 105 PRO A C 1
ATOM 869 O O . PRO A 1 105 ? 38.086 -28.065 2.837 1.00 67.12 105 PRO A O 1
ATOM 872 N N . PRO A 1 106 ? 39.953 -27.106 3.681 1.00 65.88 106 PRO A N 1
ATOM 873 C CA . PRO A 1 106 ? 40.823 -27.616 2.635 1.00 65.88 106 PRO A CA 1
ATOM 874 C C . PRO A 1 106 ? 40.662 -29.133 2.590 1.00 65.88 106 PRO A C 1
ATOM 876 O O . PRO A 1 106 ? 40.844 -29.824 3.598 1.00 65.88 106 PRO A O 1
ATOM 879 N N . SER A 1 107 ? 40.236 -29.628 1.432 1.00 63.47 107 SER A N 1
ATOM 880 C CA . SER A 1 107 ? 40.128 -31.046 1.134 1.00 63.47 107 SER A CA 1
ATOM 881 C C . SER A 1 107 ? 41.412 -31.733 1.585 1.00 63.47 107 SER A C 1
ATOM 883 O O . SER A 1 107 ? 42.482 -31.453 1.050 1.00 63.47 107 SER A O 1
ATOM 885 N N . ARG A 1 108 ? 41.314 -32.611 2.591 1.00 61.09 108 ARG A N 1
ATOM 886 C CA . ARG A 1 108 ? 42.374 -33.583 2.863 1.00 61.09 108 ARG A CA 1
ATOM 887 C C . ARG A 1 108 ? 42.598 -34.352 1.567 1.00 61.09 108 ARG A C 1
ATOM 889 O O . ARG A 1 108 ? 41.651 -34.966 1.077 1.00 61.09 108 ARG A O 1
ATOM 896 N N . ASP A 1 109 ? 43.817 -34.286 1.039 1.00 55.59 109 ASP A N 1
ATOM 897 C CA . ASP A 1 109 ? 44.281 -35.074 -0.101 1.00 55.59 109 ASP A CA 1
ATOM 898 C C . ASP A 1 109 ? 43.959 -36.555 0.129 1.00 55.59 109 ASP A C 1
ATOM 900 O O . ASP A 1 109 ? 44.675 -37.272 0.826 1.00 55.59 109 ASP A O 1
ATOM 904 N N . PHE A 1 110 ? 42.863 -37.026 -0.461 1.00 59.50 110 PHE A N 1
ATOM 905 C CA . PHE A 1 110 ? 42.671 -38.441 -0.729 1.00 59.50 110 PHE A CA 1
ATOM 906 C C . PHE A 1 110 ? 43.131 -38.677 -2.162 1.00 59.50 110 PHE A C 1
ATOM 908 O O . PHE A 1 110 ? 42.356 -38.619 -3.115 1.00 59.50 110 PHE A O 1
ATOM 915 N N . SER A 1 111 ? 44.439 -38.908 -2.294 1.00 60.34 111 SER A N 1
ATOM 916 C CA . SER A 1 111 ? 45.028 -39.522 -3.479 1.00 60.34 111 SER A CA 1
ATOM 917 C C . SER A 1 111 ? 44.377 -40.895 -3.665 1.00 60.34 111 SER A C 1
ATOM 919 O O . SER A 1 111 ? 44.565 -41.805 -2.857 1.00 60.34 111 SER A O 1
ATOM 921 N N . GLY A 1 112 ? 43.523 -41.004 -4.678 1.00 51.78 112 GLY A N 1
ATOM 922 C CA . GLY A 1 112 ? 42.658 -42.154 -4.913 1.00 51.78 112 GLY A CA 1
ATOM 923 C C . GLY A 1 112 ? 42.169 -42.147 -6.352 1.00 51.78 112 GLY A C 1
ATOM 924 O O . GLY A 1 112 ? 41.078 -41.686 -6.662 1.00 51.78 112 GLY A O 1
ATOM 925 N N . ASP A 1 113 ? 43.058 -42.611 -7.212 1.00 58.78 113 ASP A N 1
ATOM 926 C CA . ASP A 1 113 ? 42.982 -42.752 -8.658 1.00 58.78 113 ASP A CA 1
ATOM 927 C C . ASP A 1 113 ? 41.623 -43.234 -9.235 1.00 58.78 113 ASP A C 1
ATOM 929 O O . ASP A 1 113 ? 40.985 -44.142 -8.703 1.00 58.78 113 ASP A O 1
ATOM 933 N N . LYS A 1 114 ? 41.292 -42.713 -10.432 1.00 51.91 114 LYS A N 1
ATOM 934 C CA . LYS A 1 114 ? 40.331 -43.227 -11.446 1.00 51.91 114 LYS A CA 1
ATOM 935 C C . LYS A 1 114 ? 38.820 -43.009 -11.224 1.00 51.91 114 LYS A C 1
ATOM 937 O O . LYS A 1 114 ? 38.123 -43.868 -10.701 1.00 51.91 114 LYS A O 1
ATOM 942 N N . LYS A 1 115 ? 38.262 -41.976 -11.878 1.00 48.94 115 LYS A N 1
ATOM 943 C CA . LYS A 1 115 ? 37.534 -42.086 -13.172 1.00 48.94 115 LYS A CA 1
ATOM 944 C C . LYS A 1 115 ? 37.060 -40.692 -13.601 1.00 48.94 115 LYS A C 1
ATOM 946 O O . LYS A 1 115 ? 36.012 -40.207 -13.187 1.00 48.94 115 LYS A O 1
ATOM 951 N N . ALA A 1 116 ? 37.844 -40.059 -14.466 1.00 54.22 116 ALA A N 1
ATOM 952 C CA . ALA A 1 116 ? 37.438 -38.867 -15.192 1.00 54.22 116 ALA A CA 1
ATOM 953 C C . ALA A 1 116 ? 36.238 -39.210 -16.092 1.00 54.22 116 ALA A C 1
ATOM 955 O O . ALA A 1 116 ? 36.385 -39.849 -17.134 1.00 54.22 116 ALA A O 1
ATOM 956 N N . LYS A 1 117 ? 35.031 -38.827 -15.670 1.00 50.09 117 LYS A N 1
ATOM 957 C CA . LYS A 1 117 ? 33.863 -38.767 -16.549 1.00 50.09 117 LYS A CA 1
ATOM 958 C C . LYS A 1 117 ? 33.004 -37.562 -16.167 1.00 50.09 117 LYS A C 1
ATOM 960 O O . LYS A 1 117 ? 32.187 -37.622 -15.258 1.00 50.09 117 LYS A O 1
ATOM 965 N N . SER A 1 118 ? 33.249 -36.472 -16.894 1.00 51.41 118 SER A N 1
ATOM 966 C CA . SER A 1 118 ? 32.271 -35.433 -17.234 1.00 51.41 118 SER A CA 1
ATOM 967 C C . SER A 1 118 ? 31.472 -34.825 -16.074 1.00 51.41 118 SER A C 1
ATOM 969 O O . SER A 1 118 ? 30.251 -34.968 -16.019 1.00 51.41 118 SER A O 1
ATOM 971 N N . LEU A 1 119 ? 32.143 -34.078 -15.196 1.00 53.41 119 LEU A N 1
ATOM 972 C CA . LEU A 1 119 ? 31.481 -33.080 -14.347 1.00 53.41 119 LEU A CA 1
ATOM 973 C C . LEU A 1 119 ? 31.989 -31.661 -14.657 1.00 53.41 119 LEU A C 1
ATOM 975 O O . LEU A 1 119 ? 32.116 -30.822 -13.774 1.00 53.41 119 LEU A O 1
ATOM 979 N N . GLU A 1 120 ? 32.290 -31.382 -15.927 1.00 48.56 120 GLU A N 1
ATOM 980 C CA . GLU A 1 120 ? 32.476 -30.007 -16.384 1.00 48.56 120 GLU A CA 1
ATOM 981 C C . GLU A 1 120 ? 31.115 -29.323 -16.600 1.00 48.56 120 GLU A C 1
ATOM 983 O O . GLU A 1 120 ? 30.289 -29.717 -17.422 1.00 48.56 120 GLU A O 1
ATOM 988 N N . SER A 1 121 ? 30.912 -28.276 -15.798 1.00 50.41 121 SER A N 1
ATOM 989 C CA . SER A 1 121 ? 30.519 -26.931 -16.250 1.00 50.41 121 SER A CA 1
ATOM 990 C C . SER A 1 121 ? 29.097 -26.657 -16.775 1.00 50.41 121 SER A C 1
ATOM 992 O O . SER A 1 121 ? 28.838 -25.582 -17.311 1.00 50.41 121 SER A O 1
ATOM 994 N N . GLY A 1 122 ? 28.108 -27.512 -16.507 1.00 46.62 122 GLY A N 1
ATOM 995 C CA . GLY A 1 122 ? 26.702 -27.239 -16.871 1.00 46.62 122 GLY A CA 1
ATOM 996 C C . GLY A 1 122 ? 25.919 -26.236 -15.989 1.00 46.62 122 GLY A C 1
ATOM 997 O O . GLY A 1 122 ? 24.748 -25.966 -16.264 1.00 46.62 122 GLY A O 1
ATOM 998 N N . GLN A 1 123 ? 26.493 -25.695 -14.906 1.00 50.00 123 GLN A N 1
ATOM 999 C CA . GLN A 1 123 ? 25.728 -24.972 -13.870 1.00 50.00 123 GLN A CA 1
ATOM 1000 C C . GLN A 1 123 ? 25.502 -23.442 -14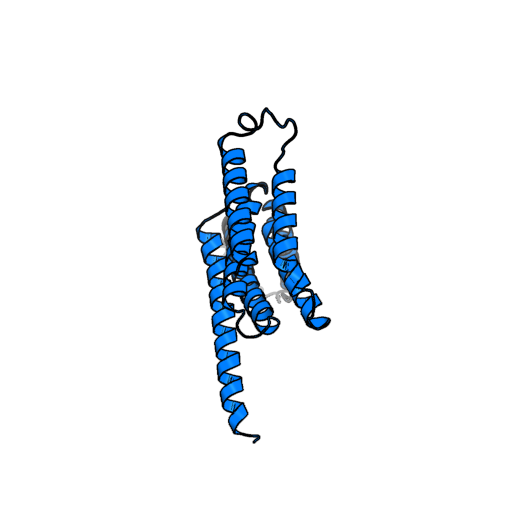.005 1.00 50.00 123 GLN A C 1
ATOM 1002 O O . GLN A 1 123 ? 24.555 -22.972 -13.364 1.00 50.00 123 GLN A O 1
ATOM 1007 N N . PRO A 1 124 ? 26.212 -22.628 -14.819 1.00 51.69 124 PRO A N 1
ATOM 1008 C CA . PRO A 1 124 ? 25.974 -21.176 -14.805 1.00 51.69 124 PRO A CA 1
ATOM 1009 C C . PRO A 1 124 ? 24.629 -20.776 -15.446 1.00 51.69 124 PRO A C 1
ATOM 1011 O O . PRO A 1 124 ? 24.004 -19.795 -15.038 1.00 51.69 124 PRO A O 1
ATOM 1014 N N . ALA A 1 125 ? 24.122 -21.559 -16.405 1.00 54.66 125 ALA A N 1
ATOM 1015 C CA . ALA A 1 125 ? 22.921 -21.203 -17.168 1.00 54.66 125 ALA A CA 1
ATOM 1016 C C . ALA A 1 125 ? 21.592 -21.478 -16.434 1.00 54.66 125 ALA A C 1
ATOM 1018 O O . ALA A 1 125 ? 20.602 -20.785 -16.681 1.00 54.66 125 ALA A O 1
ATOM 1019 N N . ARG A 1 126 ? 21.539 -22.467 -15.525 1.00 56.38 126 ARG A N 1
ATOM 1020 C CA . ARG A 1 126 ? 20.331 -22.747 -14.717 1.00 56.38 126 ARG A CA 1
ATOM 1021 C C . ARG A 1 126 ? 20.183 -21.753 -13.567 1.00 56.38 126 ARG A C 1
ATOM 1023 O O . ARG A 1 126 ? 19.103 -21.206 -13.375 1.00 56.38 126 ARG A O 1
ATOM 1030 N N . GLN A 1 127 ? 21.280 -21.441 -12.880 1.00 56.88 127 GLN A N 1
ATOM 1031 C CA . GLN A 1 127 ? 21.267 -20.587 -11.690 1.00 56.88 127 GLN A CA 1
ATOM 1032 C C . GLN A 1 127 ? 20.844 -19.134 -11.980 1.00 56.88 127 GLN A C 1
ATOM 1034 O O . GLN A 1 127 ? 20.283 -18.465 -11.112 1.00 56.88 127 GLN A O 1
ATOM 1039 N N . ASN A 1 128 ? 21.073 -18.645 -13.204 1.00 61.94 128 ASN A N 1
ATOM 1040 C CA . ASN A 1 128 ? 20.699 -17.287 -13.606 1.00 61.94 128 ASN A CA 1
ATOM 1041 C C . ASN A 1 128 ? 19.191 -17.146 -13.930 1.00 61.94 128 ASN A C 1
ATOM 1043 O O . ASN A 1 128 ? 18.636 -16.052 -13.858 1.00 61.94 128 ASN A O 1
ATOM 1047 N N . ARG A 1 129 ? 18.483 -18.252 -14.223 1.00 67.44 129 ARG A N 1
ATOM 1048 C CA . ARG A 1 129 ? 17.029 -18.228 -14.501 1.00 67.44 129 ARG A CA 1
ATOM 1049 C C . ARG A 1 129 ? 16.165 -18.182 -13.239 1.00 67.44 129 ARG A C 1
ATOM 1051 O O . ARG A 1 129 ? 15.031 -17.706 -13.303 1.00 67.44 129 ARG A O 1
ATOM 1058 N N . ASP A 1 130 ? 16.685 -18.646 -12.105 1.00 77.62 130 ASP A N 1
ATOM 1059 C CA . ASP A 1 130 ? 15.917 -18.737 -10.856 1.00 77.62 130 ASP A CA 1
ATOM 1060 C C . ASP A 1 130 ? 15.940 -17.439 -10.041 1.00 77.62 130 ASP A C 1
ATOM 1062 O O . ASP A 1 130 ? 14.979 -17.139 -9.328 1.00 77.62 130 ASP A O 1
ATOM 1066 N N . LEU A 1 131 ? 16.983 -16.616 -10.205 1.00 76.50 131 LEU A N 1
ATOM 1067 C CA . LEU A 1 131 ? 17.133 -15.355 -9.478 1.00 76.50 131 LEU A CA 1
ATOM 1068 C C . LEU A 1 131 ? 15.952 -14.391 -9.721 1.00 76.50 131 LEU A C 1
ATOM 1070 O O . LEU A 1 131 ? 15.348 -13.956 -8.741 1.00 76.50 131 LEU A O 1
ATOM 1074 N N . PRO A 1 132 ? 15.512 -14.123 -10.970 1.00 80.38 132 PRO A N 1
ATOM 1075 C CA . PRO A 1 132 ? 14.336 -13.284 -11.220 1.00 80.38 132 PRO A CA 1
ATOM 1076 C C . PRO A 1 132 ? 13.062 -13.781 -10.533 1.00 80.38 132 PRO A C 1
ATOM 1078 O O . PRO A 1 132 ? 12.274 -12.978 -10.034 1.00 80.38 132 PRO A O 1
ATOM 1081 N N . ARG A 1 133 ? 12.856 -15.104 -10.491 1.00 83.06 133 ARG A N 1
ATOM 1082 C CA . ARG A 1 133 ? 11.667 -15.718 -9.882 1.00 83.06 133 ARG A CA 1
ATOM 1083 C C . ARG A 1 133 ? 11.698 -15.605 -8.365 1.00 83.06 133 ARG A C 1
ATOM 1085 O O . ARG A 1 133 ? 10.666 -15.315 -7.762 1.00 83.06 133 ARG A O 1
ATOM 1092 N N . PHE A 1 134 ? 12.866 -15.810 -7.760 1.00 83.06 134 PHE A N 1
ATOM 1093 C CA . PHE A 1 134 ? 13.052 -15.649 -6.323 1.00 83.06 134 PHE A CA 1
ATOM 1094 C C . PHE A 1 134 ? 12.806 -14.202 -5.886 1.00 83.06 134 PHE A C 1
ATOM 1096 O O . PHE A 1 134 ? 11.980 -13.982 -5.004 1.00 83.06 134 PHE A O 1
ATOM 1103 N N . VAL A 1 135 ? 13.431 -13.218 -6.550 1.00 83.69 135 VAL A N 1
ATOM 1104 C CA . VAL A 1 135 ? 13.236 -11.785 -6.244 1.00 83.69 135 VAL A CA 1
ATOM 1105 C C . VAL A 1 135 ? 11.769 -11.394 -6.350 1.00 83.69 135 VAL A C 1
ATOM 1107 O O . VAL A 1 135 ? 11.234 -10.713 -5.478 1.00 83.69 135 VAL A O 1
ATOM 1110 N N . TYR A 1 136 ? 11.101 -11.864 -7.401 1.00 84.94 136 TYR A N 1
ATOM 1111 C CA . TYR A 1 136 ? 9.681 -11.618 -7.597 1.00 84.94 136 TYR A CA 1
ATOM 1112 C C . TYR A 1 136 ? 8.824 -12.193 -6.458 1.00 84.94 136 TYR A C 1
ATOM 1114 O O . TYR A 1 136 ? 7.995 -11.475 -5.902 1.00 84.94 136 TYR A O 1
ATOM 1122 N N . ARG A 1 137 ? 9.046 -13.456 -6.065 1.00 87.44 137 ARG A N 1
ATOM 1123 C CA . ARG A 1 137 ? 8.313 -14.088 -4.953 1.00 87.44 137 ARG A CA 1
ATOM 1124 C C . ARG A 1 137 ? 8.594 -13.405 -3.619 1.00 87.44 137 ARG A C 1
ATOM 1126 O O . ARG A 1 137 ? 7.649 -13.100 -2.904 1.00 87.44 137 ARG A O 1
ATOM 1133 N N . ALA A 1 138 ? 9.859 -13.128 -3.311 1.00 86.94 138 ALA A N 1
ATOM 1134 C CA . ALA A 1 138 ? 10.254 -12.453 -2.078 1.00 86.94 138 ALA A CA 1
ATOM 1135 C C . ALA A 1 138 ? 9.606 -11.067 -1.969 1.00 86.94 138 ALA A C 1
ATOM 1137 O O . ALA A 1 138 ? 9.073 -10.723 -0.918 1.00 86.94 138 ALA A O 1
ATOM 1138 N N . ASN A 1 139 ? 9.572 -10.308 -3.070 1.00 87.19 139 ASN A N 1
ATOM 1139 C CA . ASN A 1 139 ? 8.901 -9.012 -3.101 1.00 87.19 139 ASN A CA 1
ATOM 1140 C C . ASN A 1 139 ? 7.400 -9.129 -2.812 1.00 87.19 139 ASN A C 1
ATOM 1142 O O . ASN A 1 139 ? 6.868 -8.352 -2.026 1.00 87.19 139 ASN A O 1
ATOM 1146 N N . LYS A 1 140 ? 6.728 -10.107 -3.430 1.00 89.25 140 LYS A N 1
ATOM 1147 C CA . LYS A 1 140 ? 5.304 -10.359 -3.191 1.00 89.25 140 LYS A CA 1
ATOM 1148 C C . LYS A 1 140 ? 5.044 -10.724 -1.737 1.00 89.25 140 LYS A C 1
ATOM 1150 O O . LYS A 1 140 ? 4.272 -10.055 -1.066 1.00 89.25 140 LYS A O 1
ATOM 1155 N N . THR A 1 141 ? 5.750 -11.720 -1.215 1.00 93.19 141 THR A N 1
ATOM 1156 C CA . THR A 1 141 ? 5.606 -12.126 0.186 1.00 93.19 141 THR A CA 1
ATOM 1157 C C . THR A 1 141 ? 5.898 -10.971 1.149 1.00 93.19 141 THR A C 1
ATOM 1159 O O . THR A 1 141 ? 5.183 -10.809 2.133 1.00 93.19 141 THR A O 1
ATOM 1162 N N . GLY A 1 142 ? 6.900 -10.137 0.855 1.00 93.88 142 GLY A N 1
ATOM 1163 C CA . GLY A 1 142 ? 7.218 -8.953 1.654 1.00 93.88 142 GLY A CA 1
ATOM 1164 C C . GLY A 1 142 ? 6.061 -7.957 1.711 1.00 93.88 142 GLY A C 1
ATOM 1165 O O . GLY A 1 142 ? 5.663 -7.551 2.799 1.00 93.88 142 GLY A O 1
ATOM 1166 N N . HIS A 1 143 ? 5.477 -7.623 0.562 1.00 94.19 143 HIS A N 1
ATOM 1167 C CA . HIS A 1 143 ? 4.306 -6.751 0.470 1.00 94.19 143 HIS A CA 1
ATOM 1168 C C . HIS A 1 143 ? 3.096 -7.313 1.237 1.00 94.19 143 HIS A C 1
ATOM 1170 O O . HIS A 1 143 ? 2.541 -6.623 2.092 1.00 94.19 143 HIS A O 1
ATOM 1176 N N . PHE A 1 144 ? 2.777 -8.599 1.053 1.00 97.25 144 PHE A N 1
ATOM 1177 C CA . PHE A 1 144 ? 1.726 -9.285 1.815 1.00 97.25 144 PHE A CA 1
ATOM 1178 C C . PHE A 1 144 ? 1.920 -9.144 3.335 1.00 97.25 144 PHE A C 1
ATOM 1180 O O . PHE A 1 144 ? 1.000 -8.757 4.059 1.00 97.25 144 PHE A O 1
ATOM 1187 N N . ILE A 1 145 ? 3.132 -9.424 3.829 1.00 97.81 145 ILE A N 1
ATOM 1188 C CA . ILE A 1 145 ? 3.458 -9.329 5.259 1.00 97.81 145 ILE A CA 1
ATOM 1189 C C . ILE A 1 145 ? 3.371 -7.877 5.743 1.00 97.81 145 ILE A C 1
ATOM 1191 O O . ILE A 1 145 ? 2.819 -7.623 6.814 1.00 97.81 145 ILE A O 1
ATOM 1195 N N . LEU A 1 146 ? 3.881 -6.917 4.967 1.00 97.19 146 LEU A N 1
ATOM 1196 C CA . LEU A 1 146 ? 3.830 -5.497 5.319 1.00 97.19 146 LEU A CA 1
ATOM 1197 C C . LEU A 1 146 ? 2.390 -5.001 5.458 1.00 97.19 146 LEU A C 1
ATOM 1199 O O . LEU A 1 146 ? 2.082 -4.334 6.445 1.00 97.19 146 LEU A O 1
ATOM 1203 N N . PHE A 1 147 ? 1.495 -5.368 4.539 1.00 98.06 147 PHE A N 1
ATOM 1204 C CA . PHE A 1 147 ? 0.078 -5.008 4.630 1.00 98.06 147 PHE A CA 1
ATOM 1205 C C . PHE A 1 147 ? -0.625 -5.668 5.824 1.00 98.06 147 PHE A C 1
ATOM 1207 O O . PHE A 1 147 ? -1.459 -5.026 6.474 1.00 98.06 147 PHE A O 1
ATOM 1214 N N . ALA A 1 148 ? -0.251 -6.900 6.182 1.00 98.31 148 ALA A N 1
ATOM 1215 C CA . ALA A 1 148 ? -0.745 -7.553 7.394 1.00 98.31 148 ALA A CA 1
ATOM 1216 C C . ALA A 1 148 ? -0.312 -6.811 8.666 1.00 98.31 148 ALA A C 1
ATOM 1218 O O . ALA A 1 148 ? -1.150 -6.473 9.508 1.00 98.31 148 ALA A O 1
ATOM 1219 N N . LEU A 1 149 ? 0.981 -6.495 8.785 1.00 98.12 149 LEU A N 1
ATOM 1220 C CA . LEU A 1 149 ? 1.534 -5.765 9.929 1.00 98.12 149 LEU A CA 1
ATOM 1221 C C . LEU A 1 149 ? 0.982 -4.342 10.026 1.00 98.12 149 LEU A C 1
ATOM 1223 O O . LEU A 1 149 ? 0.664 -3.875 11.122 1.00 98.12 149 LEU A O 1
ATOM 1227 N N . LEU A 1 150 ? 0.833 -3.662 8.890 1.00 97.50 150 LEU A N 1
ATOM 1228 C CA . LEU A 1 150 ? 0.261 -2.324 8.823 1.00 97.50 150 LEU A CA 1
ATOM 1229 C C . LEU A 1 150 ? -1.191 -2.325 9.297 1.00 97.50 150 LEU A C 1
ATOM 1231 O O . LEU A 1 150 ? -1.544 -1.525 10.160 1.00 97.50 150 LEU A O 1
ATOM 1235 N N . THR A 1 151 ? -2.011 -3.250 8.799 1.00 98.12 151 THR A N 1
ATOM 1236 C CA . THR A 1 151 ? -3.426 -3.348 9.189 1.00 98.12 151 THR A CA 1
ATOM 1237 C C . THR A 1 151 ? -3.574 -3.664 10.671 1.00 98.12 151 THR A C 1
ATOM 1239 O O . THR A 1 151 ? -4.328 -2.990 11.372 1.00 98.12 151 THR A O 1
ATOM 1242 N N . LEU A 1 152 ? -2.800 -4.629 11.177 1.00 97.44 152 LEU A N 1
ATOM 1243 C CA . LEU A 1 152 ? -2.769 -4.963 12.600 1.00 97.44 152 LEU A CA 1
ATOM 1244 C C . LEU A 1 152 ? -2.371 -3.749 13.456 1.00 97.44 152 LEU A C 1
ATOM 1246 O O . LEU A 1 152 ? -3.016 -3.461 14.467 1.00 97.44 152 LEU A O 1
ATOM 1250 N N . THR A 1 153 ? -1.338 -3.014 13.037 1.00 95.88 153 THR A N 1
ATOM 1251 C CA . THR A 1 153 ? -0.864 -1.809 13.731 1.00 95.88 153 THR A CA 1
ATOM 1252 C C . THR A 1 153 ? -1.942 -0.732 13.737 1.00 95.88 153 THR A C 1
ATOM 1254 O O . THR A 1 153 ? -2.307 -0.249 14.808 1.00 95.88 153 THR A O 1
ATOM 1257 N N . LEU A 1 154 ? -2.508 -0.401 12.572 1.00 95.62 154 LEU A N 1
ATOM 1258 C CA . LEU A 1 154 ? -3.557 0.609 12.426 1.00 95.62 154 LEU A CA 1
ATOM 1259 C C . LEU A 1 154 ? -4.787 0.278 13.276 1.00 95.62 154 LEU A C 1
ATOM 1261 O O . LEU A 1 154 ? -5.282 1.151 13.985 1.00 95.62 154 LEU A O 1
ATOM 1265 N N . LEU A 1 155 ? -5.251 -0.973 13.274 1.00 95.62 155 LEU A N 1
ATOM 1266 C CA . LEU A 1 155 ? -6.381 -1.409 14.102 1.00 95.62 155 LEU A CA 1
ATOM 1267 C C . LEU A 1 155 ? -6.075 -1.348 15.602 1.00 95.62 155 LEU A C 1
ATOM 1269 O O . LEU A 1 155 ? -6.960 -1.043 16.398 1.00 95.62 155 LEU A O 1
ATOM 1273 N N . THR A 1 156 ? -4.830 -1.619 15.994 1.00 93.56 156 THR A N 1
ATOM 1274 C CA . THR A 1 156 ? -4.404 -1.572 17.401 1.00 93.56 156 THR A CA 1
ATOM 1275 C C . THR A 1 156 ? -4.331 -0.142 17.931 1.00 93.56 156 THR A C 1
ATOM 1277 O O . THR A 1 156 ? -4.607 0.086 19.107 1.00 93.56 156 THR A O 1
ATOM 1280 N N . VAL A 1 157 ? -3.967 0.822 17.082 1.00 92.06 157 VAL A N 1
ATOM 1281 C CA . VAL A 1 157 ? -3.815 2.230 17.484 1.00 92.06 157 VAL A CA 1
ATOM 1282 C C . VAL A 1 157 ? -5.056 3.086 17.216 1.00 92.06 157 VAL A C 1
ATOM 1284 O O . VAL A 1 157 ? -5.150 4.205 17.717 1.00 92.06 157 VAL A O 1
ATOM 1287 N N . SER A 1 158 ? -6.007 2.583 16.429 1.00 91.38 158 SER A N 1
ATOM 1288 C CA . SER A 1 158 ? -7.238 3.298 16.096 1.00 91.38 158 SER A CA 1
ATOM 1289 C C . SER A 1 158 ? -8.229 3.322 17.254 1.00 91.38 158 SER A C 1
ATOM 1291 O O . SER A 1 158 ? -8.309 2.396 18.058 1.00 91.38 158 SER A O 1
ATOM 1293 N N . ALA A 1 159 ? -9.050 4.374 17.297 1.00 86.75 159 ALA A N 1
ATOM 1294 C CA . ALA A 1 159 ? -10.141 4.460 18.260 1.00 86.75 159 ALA A CA 1
ATOM 1295 C C . ALA A 1 159 ? -11.135 3.285 18.090 1.00 86.75 159 ALA A C 1
ATOM 1297 O O . ALA A 1 159 ? -11.396 2.868 16.951 1.00 86.75 159 ALA A O 1
ATOM 1298 N N . PRO A 1 160 ? -11.736 2.789 19.191 1.00 87.31 160 PRO A N 1
ATOM 1299 C CA . PRO A 1 160 ? -12.737 1.727 19.140 1.00 87.31 160 PRO A CA 1
ATOM 1300 C C . PRO A 1 160 ? -13.860 2.025 18.136 1.00 87.31 160 PRO A C 1
ATOM 1302 O O . PRO A 1 160 ? -14.276 3.170 17.961 1.00 87.31 160 PRO A O 1
ATOM 1305 N N . GLY A 1 161 ? -14.337 0.989 17.442 1.00 89.25 161 GLY A N 1
ATOM 1306 C CA . GLY A 1 161 ? -15.427 1.103 16.464 1.00 89.25 161 GLY A CA 1
ATOM 1307 C C . GLY A 1 161 ? -15.041 1.688 15.097 1.00 89.25 161 GLY A C 1
ATOM 1308 O O . GLY A 1 161 ? -15.878 1.716 14.199 1.00 89.25 161 GLY A O 1
ATOM 1309 N N . ARG A 1 162 ? -13.785 2.111 14.880 1.00 92.62 162 ARG A N 1
ATOM 1310 C CA . ARG A 1 162 ? -13.320 2.656 13.583 1.00 92.62 162 ARG A CA 1
ATOM 1311 C C . ARG A 1 162 ? -12.694 1.628 12.638 1.00 92.62 162 ARG A C 1
ATOM 1313 O O . ARG A 1 162 ? -12.120 2.013 11.624 1.00 92.62 162 ARG A O 1
ATOM 1320 N N . TRP A 1 163 ? -12.821 0.336 12.929 1.00 95.12 163 TRP A N 1
ATOM 1321 C CA . TRP A 1 163 ? -12.196 -0.737 12.149 1.00 95.12 163 TRP A CA 1
ATOM 1322 C C . TRP A 1 163 ? -12.599 -0.715 10.663 1.00 95.12 163 TRP A C 1
ATOM 1324 O O . TRP A 1 163 ? -11.743 -0.916 9.812 1.00 95.12 163 TRP A O 1
ATOM 1334 N N . VAL A 1 164 ? -13.848 -0.359 10.329 1.00 96.12 164 VAL A N 1
ATOM 1335 C CA . VAL A 1 164 ? -14.306 -0.223 8.927 1.00 96.12 164 VAL A CA 1
ATOM 1336 C C . VAL A 1 164 ? -13.492 0.823 8.161 1.00 96.12 164 VAL A C 1
ATOM 1338 O O . VAL A 1 164 ? -13.122 0.599 7.013 1.00 96.12 164 VAL A O 1
ATOM 1341 N N . ILE A 1 165 ? -13.198 1.963 8.796 1.00 95.88 165 ILE A N 1
ATOM 1342 C CA . ILE A 1 165 ? -12.422 3.047 8.177 1.00 95.88 165 ILE A CA 1
ATOM 1343 C C . ILE A 1 165 ? -10.986 2.580 7.939 1.00 95.88 165 ILE A C 1
ATOM 1345 O O . ILE A 1 165 ? -10.450 2.821 6.865 1.00 95.88 165 ILE A O 1
ATOM 1349 N N . VAL A 1 166 ? -10.401 1.863 8.904 1.00 96.44 166 VAL A N 1
ATOM 1350 C CA . VAL A 1 166 ? -9.052 1.298 8.770 1.00 96.44 166 VAL A CA 1
ATOM 1351 C C . VAL A 1 166 ? -8.981 0.323 7.600 1.00 96.44 166 VAL A C 1
ATOM 1353 O O . VAL A 1 166 ? -8.085 0.441 6.772 1.00 96.44 166 VAL A O 1
ATOM 1356 N N . LEU A 1 167 ? -9.932 -0.609 7.493 1.00 97.69 167 LEU A N 1
ATOM 1357 C CA . LEU A 1 167 ? -9.958 -1.569 6.386 1.00 97.69 167 LEU A CA 1
ATOM 1358 C C . LEU A 1 167 ? -10.121 -0.870 5.035 1.00 97.69 167 LEU A C 1
ATOM 1360 O O . LEU A 1 167 ? -9.429 -1.212 4.080 1.00 97.69 167 LEU A O 1
ATOM 1364 N N . ALA A 1 168 ? -10.994 0.133 4.958 1.00 97.69 168 ALA A N 1
ATOM 1365 C CA . ALA A 1 168 ? -11.165 0.907 3.739 1.00 97.69 168 ALA A CA 1
ATOM 1366 C C . ALA A 1 168 ? -9.895 1.695 3.372 1.00 97.69 168 ALA A C 1
ATOM 1368 O O . ALA A 1 168 ? -9.493 1.668 2.214 1.00 97.69 168 ALA A O 1
ATOM 1369 N N . ASP A 1 169 ? -9.220 2.328 4.335 1.00 96.94 169 ASP A N 1
ATOM 1370 C CA . ASP A 1 169 ? -7.949 3.022 4.092 1.00 96.94 169 ASP A CA 1
ATOM 1371 C C . ASP A 1 169 ? -6.834 2.051 3.662 1.00 96.94 169 ASP A C 1
ATOM 1373 O O . ASP A 1 169 ? -6.024 2.395 2.807 1.00 96.94 169 ASP A O 1
ATOM 1377 N N . VAL A 1 170 ? -6.803 0.825 4.194 1.00 97.94 170 VAL A N 1
ATOM 1378 C CA . VAL A 1 170 ? -5.863 -0.225 3.759 1.00 97.94 170 VAL A CA 1
ATOM 1379 C C . VAL A 1 170 ? -6.134 -0.648 2.312 1.00 97.94 170 VAL A C 1
ATOM 1381 O O . VAL A 1 170 ? -5.191 -0.804 1.538 1.00 97.94 170 VAL A O 1
ATOM 1384 N N . LEU A 1 171 ? -7.402 -0.795 1.916 1.00 98.19 171 LEU A N 1
ATOM 1385 C CA . LEU A 1 171 ? -7.765 -1.098 0.526 1.00 98.19 171 LEU A CA 1
ATOM 1386 C C . LEU A 1 171 ? -7.432 0.062 -0.416 1.00 98.19 171 LEU A C 1
ATOM 1388 O O . LEU A 1 171 ? -6.902 -0.163 -1.502 1.00 98.19 171 LEU A O 1
ATOM 1392 N N . LEU A 1 172 ? -7.696 1.302 0.005 1.00 98.00 172 LEU A N 1
ATOM 1393 C CA . LEU A 1 172 ? -7.297 2.492 -0.747 1.00 98.00 172 LEU A CA 1
ATOM 1394 C C . LEU A 1 172 ? -5.774 2.577 -0.877 1.00 98.00 172 LEU A C 1
ATOM 1396 O O . LEU A 1 172 ? -5.280 2.905 -1.953 1.00 98.00 172 LEU A O 1
ATOM 1400 N N . LEU A 1 173 ? -5.026 2.237 0.177 1.00 97.25 173 LEU A N 1
ATOM 1401 C CA . LEU A 1 173 ? -3.567 2.167 0.144 1.00 97.25 173 LEU A CA 1
ATOM 1402 C C . LEU A 1 173 ? -3.080 1.120 -0.862 1.00 97.25 173 LEU A C 1
ATOM 1404 O O . LEU A 1 173 ? -2.251 1.463 -1.695 1.00 97.25 173 LEU A O 1
ATOM 1408 N N . ALA A 1 174 ? -3.623 -0.101 -0.828 1.00 97.31 174 ALA A N 1
ATOM 1409 C CA . ALA A 1 174 ? -3.287 -1.166 -1.781 1.00 97.31 174 ALA A CA 1
ATOM 1410 C C . ALA A 1 174 ? -3.606 -0.764 -3.231 1.00 97.31 174 ALA A C 1
ATOM 1412 O O . ALA A 1 174 ? -2.831 -1.008 -4.151 1.00 97.31 174 ALA A O 1
ATOM 1413 N N . GLY A 1 175 ? -4.739 -0.095 -3.455 1.00 97.44 175 GLY A N 1
ATOM 1414 C CA . GLY A 1 175 ? -5.063 0.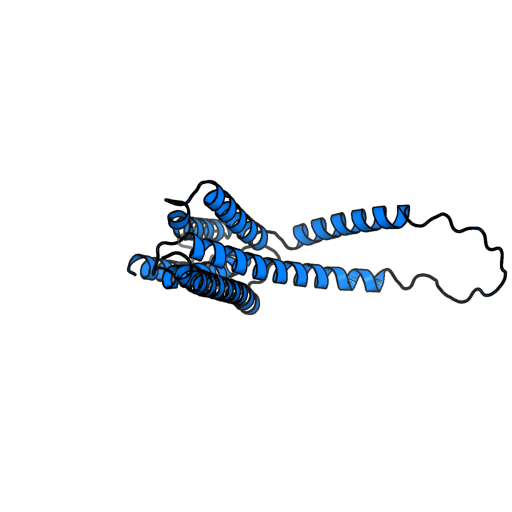450 -4.774 1.00 97.44 175 GLY A CA 1
ATOM 1415 C C . GLY A 1 175 ? -4.084 1.546 -5.198 1.00 97.44 175 GLY A C 1
ATOM 1416 O O . GLY A 1 175 ? -3.648 1.590 -6.344 1.00 97.44 175 GLY A O 1
ATOM 1417 N N . SER A 1 176 ? -3.697 2.416 -4.266 1.00 97.44 176 SER A N 1
ATOM 1418 C CA . SER A 1 176 ? -2.796 3.539 -4.539 1.00 97.44 176 SER A CA 1
ATOM 1419 C C . SER A 1 176 ? -1.388 3.059 -4.870 1.00 97.44 176 SER A C 1
ATOM 1421 O O . SER A 1 176 ? -0.760 3.607 -5.772 1.00 97.44 176 SER A O 1
ATOM 1423 N N . THR A 1 177 ? -0.891 2.026 -4.181 1.00 96.00 177 THR A N 1
ATOM 1424 C CA . THR A 1 177 ? 0.424 1.440 -4.467 1.00 96.00 177 THR A CA 1
ATOM 1425 C C . THR A 1 177 ? 0.466 0.834 -5.865 1.00 96.00 177 THR A C 1
ATOM 1427 O O . THR A 1 177 ? 1.456 1.021 -6.570 1.00 96.00 177 THR A O 1
ATOM 1430 N N . GLU A 1 178 ? -0.610 0.192 -6.321 1.00 95.88 178 GLU A N 1
ATOM 1431 C CA . GLU A 1 178 ? -0.717 -0.284 -7.704 1.00 95.88 178 GLU A CA 1
ATOM 1432 C C . GLU A 1 178 ? -0.786 0.867 -8.715 1.00 95.88 178 GLU A C 1
ATOM 1434 O O . GLU A 1 178 ? -0.051 0.864 -9.704 1.00 95.88 178 GLU A O 1
ATOM 1439 N N . MET A 1 179 ? -1.580 1.907 -8.446 1.00 96.69 179 MET A N 1
ATOM 1440 C CA . MET A 1 179 ? -1.650 3.074 -9.332 1.00 96.69 179 MET A CA 1
ATOM 1441 C C . MET A 1 179 ? -0.311 3.812 -9.442 1.00 96.69 179 MET A C 1
ATOM 1443 O O . MET A 1 179 ? 0.076 4.223 -10.534 1.00 96.69 179 MET A O 1
ATOM 1447 N N . MET A 1 180 ? 0.440 3.936 -8.345 1.00 95.62 180 MET A N 1
ATOM 1448 C CA . MET A 1 180 ? 1.780 4.528 -8.353 1.00 95.62 180 MET A CA 1
ATOM 1449 C C . MET A 1 180 ? 2.772 3.705 -9.182 1.00 95.62 180 MET A C 1
ATOM 1451 O O . MET A 1 180 ? 3.617 4.285 -9.864 1.00 95.62 180 MET A O 1
ATOM 1455 N N . GLN A 1 181 ? 2.665 2.371 -9.171 1.00 94.75 181 GLN A N 1
ATOM 1456 C CA . GLN A 1 181 ? 3.554 1.497 -9.946 1.00 94.75 181 GLN A CA 1
ATOM 1457 C C . GLN A 1 181 ? 3.442 1.709 -11.457 1.00 94.75 181 GLN A C 1
ATOM 1459 O O . GLN A 1 181 ? 4.434 1.494 -12.152 1.00 94.75 181 GLN A O 1
ATOM 1464 N N . LEU A 1 182 ? 2.297 2.179 -11.965 1.00 93.81 182 LEU A N 1
ATOM 1465 C CA . LEU A 1 182 ? 2.133 2.515 -13.385 1.00 93.81 182 LEU A CA 1
ATOM 1466 C C . LEU A 1 182 ? 3.102 3.608 -13.859 1.00 93.81 182 LEU A C 1
ATOM 1468 O O . LEU A 1 182 ? 3.435 3.675 -15.039 1.00 93.81 182 LEU A O 1
ATOM 1472 N N . PHE A 1 183 ? 3.570 4.451 -12.938 1.00 94.12 183 PHE A N 1
ATOM 1473 C CA . PHE A 1 183 ? 4.489 5.551 -13.220 1.00 94.12 183 PHE A CA 1
ATOM 1474 C C . PHE A 1 183 ? 5.952 5.213 -12.900 1.00 94.12 183 PHE A C 1
ATOM 1476 O O . PHE A 1 183 ? 6.828 6.060 -13.069 1.00 94.12 183 PHE A O 1
ATOM 1483 N N . VAL A 1 184 ? 6.238 3.987 -12.446 1.00 92.06 184 VAL A N 1
ATOM 1484 C CA . VAL A 1 184 ? 7.594 3.533 -12.113 1.00 92.06 184 VAL A CA 1
ATOM 1485 C C . VAL A 1 184 ? 8.136 2.662 -13.243 1.00 92.06 184 VAL A C 1
ATOM 1487 O O . VAL A 1 184 ? 7.575 1.623 -13.589 1.00 92.06 184 VAL A O 1
ATOM 1490 N N . GLN A 1 185 ? 9.281 3.051 -13.801 1.00 88.75 185 GLN A N 1
ATOM 1491 C CA . GLN A 1 185 ? 9.873 2.355 -14.941 1.00 88.75 185 GLN A CA 1
ATOM 1492 C C . GLN A 1 185 ? 10.161 0.872 -14.638 1.00 88.75 185 GLN A C 1
ATOM 1494 O O . GLN A 1 185 ? 10.814 0.517 -13.650 1.00 88.75 185 GLN A O 1
ATOM 1499 N N . GLY A 1 186 ? 9.693 -0.011 -15.525 1.00 84.50 186 GLY A N 1
ATOM 1500 C CA . GLY A 1 186 ? 9.917 -1.457 -15.426 1.00 84.50 186 GLY A CA 1
ATOM 1501 C C . GLY A 1 186 ? 9.068 -2.165 -14.365 1.00 84.50 186 GLY A C 1
ATOM 1502 O O . GLY A 1 186 ? 9.342 -3.331 -14.054 1.00 84.50 186 GLY A O 1
ATOM 1503 N N . ARG A 1 187 ? 8.059 -1.483 -13.810 1.00 85.94 187 ARG A N 1
ATOM 1504 C CA . ARG A 1 187 ? 6.991 -2.075 -12.999 1.00 85.94 187 ARG A CA 1
ATOM 1505 C C . ARG A 1 187 ? 5.730 -2.173 -13.857 1.00 85.94 187 ARG A C 1
ATOM 1507 O O . ARG A 1 187 ? 5.513 -1.369 -14.754 1.00 85.94 187 ARG A O 1
ATOM 1514 N N . ALA A 1 188 ? 4.934 -3.199 -13.601 1.00 84.31 188 ALA A N 1
ATOM 1515 C CA . ALA A 1 188 ? 3.609 -3.345 -14.179 1.00 84.31 188 ALA A CA 1
ATOM 1516 C C . ALA A 1 188 ? 2.650 -3.443 -13.002 1.00 84.31 188 ALA A C 1
ATOM 1518 O O . ALA A 1 188 ? 2.856 -4.305 -12.148 1.00 84.31 188 ALA A O 1
ATOM 1519 N N . ALA A 1 189 ? 1.659 -2.555 -12.949 1.00 85.44 189 ALA A N 1
ATOM 1520 C CA . ALA A 1 189 ? 0.580 -2.700 -11.987 1.00 85.44 189 ALA A CA 1
ATOM 1521 C C . ALA A 1 189 ? -0.232 -3.944 -12.346 1.00 85.44 189 ALA A C 1
ATOM 1523 O O . ALA A 1 189 ? -0.501 -4.213 -13.524 1.00 85.44 189 ALA A O 1
ATOM 1524 N N . GLY A 1 190 ? -0.597 -4.715 -11.335 1.00 88.19 190 GLY A N 1
ATOM 1525 C CA . GLY A 1 190 ? -1.298 -5.970 -11.501 1.00 88.19 190 GLY A CA 1
ATOM 1526 C C . GLY A 1 190 ? -2.475 -6.043 -10.552 1.00 88.19 190 GLY A C 1
ATOM 1527 O O . GLY A 1 190 ? -2.328 -5.920 -9.343 1.00 88.19 190 GLY A O 1
ATOM 1528 N N . VAL A 1 191 ? -3.648 -6.389 -11.080 1.00 91.69 191 VAL A N 1
ATOM 1529 C CA . VAL A 1 191 ? -4.815 -6.712 -10.242 1.00 91.69 191 VAL A CA 1
ATOM 1530 C C . VAL A 1 191 ? -4.480 -7.836 -9.243 1.00 91.69 191 VAL A C 1
ATOM 1532 O O . VAL A 1 191 ? -4.950 -7.840 -8.110 1.00 91.69 191 VAL A O 1
ATOM 1535 N N . GLY A 1 192 ? -3.600 -8.769 -9.628 1.00 92.69 192 GLY A N 1
ATOM 1536 C CA . GLY A 1 192 ? -3.092 -9.802 -8.724 1.00 92.69 192 GLY A CA 1
ATOM 1537 C C . GLY A 1 192 ? -2.223 -9.274 -7.576 1.00 92.69 192 GLY A C 1
ATOM 1538 O O . GLY A 1 192 ? -2.215 -9.891 -6.514 1.00 92.69 192 GLY A O 1
ATOM 1539 N N . ASP A 1 193 ? -1.518 -8.158 -7.762 1.00 91.94 193 ASP A N 1
ATOM 1540 C CA . ASP A 1 193 ? -0.696 -7.533 -6.718 1.00 91.94 193 ASP A CA 1
ATOM 1541 C C . ASP A 1 193 ? -1.593 -6.762 -5.738 1.00 91.94 193 ASP A C 1
ATOM 1543 O O . ASP A 1 193 ? -1.452 -6.933 -4.528 1.00 91.94 193 ASP A O 1
ATOM 1547 N N . PHE A 1 194 ? -2.636 -6.085 -6.241 1.00 96.06 194 PHE A N 1
ATOM 1548 C CA . PHE A 1 194 ? -3.701 -5.521 -5.403 1.00 96.06 194 PHE A CA 1
ATOM 1549 C C . PHE A 1 194 ? -4.341 -6.569 -4.479 1.00 96.06 194 PHE A C 1
ATOM 1551 O O . PHE A 1 194 ? -4.452 -6.353 -3.273 1.00 96.06 194 PHE A O 1
ATOM 1558 N N . TYR A 1 195 ? -4.762 -7.719 -5.022 1.00 97.06 195 TYR A N 1
ATOM 1559 C CA . TYR A 1 195 ? -5.384 -8.772 -4.210 1.00 97.06 195 TYR A CA 1
ATOM 1560 C C . TYR A 1 195 ? -4.432 -9.357 -3.173 1.00 97.06 195 TYR A C 1
ATOM 1562 O O . TYR A 1 195 ? -4.868 -9.777 -2.102 1.00 97.06 195 TYR A O 1
ATOM 1570 N N . LEU A 1 196 ? -3.140 -9.395 -3.486 1.00 95.88 196 LEU A N 1
ATOM 1571 C CA . LEU A 1 196 ? -2.124 -9.884 -2.574 1.00 95.88 196 LEU A CA 1
ATOM 1572 C C . LEU A 1 196 ? -1.928 -8.910 -1.402 1.00 95.88 196 LEU A C 1
ATOM 1574 O O . LEU A 1 196 ? -1.941 -9.346 -0.250 1.00 95.88 196 LEU A O 1
ATOM 1578 N N . ASP A 1 197 ? -1.860 -7.608 -1.669 1.00 96.94 197 ASP A N 1
ATOM 1579 C CA . ASP A 1 197 ? -1.796 -6.569 -0.633 1.00 96.94 197 ASP A CA 1
ATOM 1580 C C . ASP A 1 197 ? -3.079 -6.549 0.220 1.00 96.94 197 ASP A C 1
ATOM 1582 O O . ASP A 1 197 ? -3.023 -6.573 1.455 1.00 96.94 197 ASP A O 1
ATOM 1586 N N . ALA A 1 198 ? -4.251 -6.621 -0.419 1.00 97.69 198 ALA A N 1
ATOM 1587 C CA . ALA A 1 198 ? -5.542 -6.721 0.264 1.00 97.69 198 ALA A CA 1
ATOM 1588 C C . ALA A 1 198 ? -5.659 -8.000 1.116 1.00 97.69 198 ALA A C 1
ATOM 1590 O O . ALA A 1 198 ? -6.181 -7.958 2.233 1.00 97.69 198 ALA A O 1
ATOM 1591 N N . GLY A 1 199 ? -5.135 -9.128 0.626 1.00 97.88 199 GLY A N 1
ATOM 1592 C CA . GLY A 1 199 ? -5.060 -10.390 1.363 1.00 97.88 199 GLY A CA 1
ATOM 1593 C C . GLY A 1 199 ? -4.170 -10.289 2.602 1.00 97.88 199 GLY A C 1
ATOM 1594 O O . GLY A 1 199 ? -4.537 -10.796 3.664 1.00 97.88 199 GLY A O 1
ATOM 1595 N N . GLY A 1 200 ? -3.050 -9.568 2.499 1.00 98.06 200 GLY A N 1
ATOM 1596 C CA . GLY A 1 200 ? -2.229 -9.199 3.651 1.00 98.06 200 GLY A CA 1
ATOM 1597 C C . GLY A 1 200 ? -3.043 -8.411 4.675 1.00 98.06 200 GLY A C 1
ATOM 1598 O O . GLY A 1 200 ? -3.085 -8.769 5.853 1.00 98.06 200 GLY A O 1
ATOM 1599 N N . GLY A 1 201 ? -3.786 -7.399 4.223 1.00 98.12 201 GLY A N 1
ATOM 1600 C CA . GLY A 1 201 ? -4.681 -6.629 5.088 1.00 98.12 201 GLY A CA 1
ATOM 1601 C C . GLY A 1 201 ? -5.739 -7.483 5.798 1.00 98.12 201 GLY A C 1
ATOM 1602 O O . GLY A 1 201 ? -5.936 -7.351 7.009 1.00 98.12 201 GLY A O 1
ATOM 1603 N N . ALA A 1 202 ? -6.356 -8.426 5.084 1.00 98.38 202 ALA A N 1
ATOM 1604 C CA . ALA A 1 202 ? -7.314 -9.370 5.659 1.00 98.38 202 ALA A CA 1
ATOM 1605 C C . ALA A 1 202 ? -6.682 -10.259 6.746 1.00 98.38 202 ALA A C 1
ATOM 1607 O O . ALA A 1 202 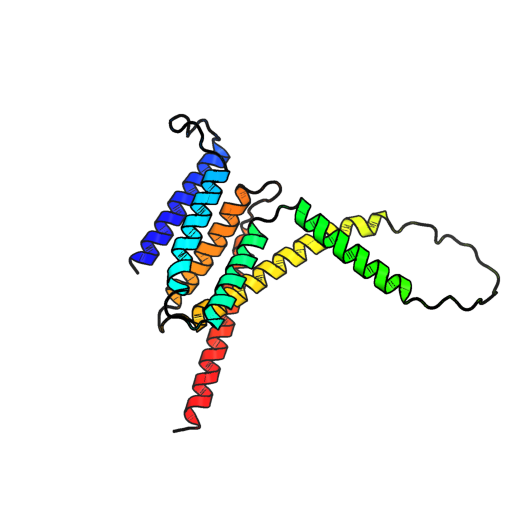? -7.284 -10.454 7.806 1.00 98.38 202 ALA A O 1
ATOM 1608 N N . LEU A 1 203 ? -5.451 -10.742 6.535 1.00 98.44 203 LEU A N 1
ATOM 1609 C CA . LEU A 1 203 ? -4.708 -11.486 7.555 1.00 98.44 203 LEU A CA 1
ATOM 1610 C C . LEU A 1 203 ? -4.458 -10.628 8.805 1.00 98.44 203 LEU A C 1
ATOM 1612 O O . LEU A 1 203 ? -4.693 -11.087 9.922 1.00 98.44 203 LEU A O 1
ATOM 1616 N N . GLY A 1 204 ? -4.028 -9.376 8.631 1.00 98.25 204 GLY A N 1
ATOM 1617 C CA . GLY A 1 204 ? -3.821 -8.441 9.743 1.00 98.25 204 GLY A CA 1
ATOM 1618 C C . GLY A 1 204 ? -5.094 -8.196 10.559 1.00 98.25 204 GLY A C 1
ATOM 1619 O O . GLY A 1 204 ? -5.054 -8.194 11.791 1.00 98.25 204 GLY A O 1
ATOM 1620 N N . PHE A 1 205 ? -6.237 -8.059 9.884 1.00 98.12 205 PHE A N 1
ATOM 1621 C CA . PHE A 1 205 ? -7.546 -7.948 10.530 1.00 98.12 205 PHE A CA 1
ATOM 1622 C C . PHE A 1 205 ? -7.917 -9.205 11.322 1.00 98.12 205 PHE A C 1
ATOM 1624 O O . PHE A 1 205 ? -8.337 -9.103 12.476 1.00 98.12 205 PHE A O 1
ATOM 1631 N N . PHE A 1 206 ? -7.714 -10.390 10.743 1.00 98.25 206 PHE A N 1
ATOM 1632 C CA . PHE A 1 206 ? -7.977 -11.656 11.425 1.00 98.25 206 PHE A CA 1
ATOM 1633 C C . PHE A 1 206 ? -7.122 -11.819 12.692 1.00 98.25 206 PHE A C 1
ATOM 1635 O O . PHE A 1 206 ? -7.646 -12.151 13.756 1.00 98.25 206 PHE A O 1
ATOM 1642 N N . LEU A 1 207 ? -5.824 -11.508 12.616 1.00 97.94 207 LEU A N 1
ATOM 1643 C CA . LEU A 1 207 ? -4.928 -11.533 13.778 1.00 97.94 207 LEU A CA 1
ATOM 1644 C C . LEU A 1 207 ? -5.361 -10.539 14.864 1.00 97.94 207 LEU A C 1
ATOM 1646 O O . LEU A 1 207 ? -5.314 -10.859 16.054 1.00 97.94 207 LEU A O 1
ATOM 1650 N N . TRP A 1 208 ? -5.827 -9.352 14.470 1.00 97.06 208 TRP A N 1
ATOM 1651 C CA . TRP A 1 208 ? -6.371 -8.376 15.411 1.00 97.06 208 TRP A CA 1
ATOM 1652 C C . TRP A 1 208 ? -7.617 -8.911 16.132 1.00 97.06 208 TRP A C 1
ATOM 1654 O O . TRP A 1 208 ? -7.694 -8.804 17.357 1.00 97.06 208 TRP A O 1
ATOM 1664 N N . LEU A 1 209 ? -8.549 -9.549 15.411 1.00 96.62 209 LEU A N 1
ATOM 1665 C CA . LEU A 1 209 ? -9.738 -10.174 16.004 1.00 96.62 209 LEU A CA 1
ATOM 1666 C C . LEU A 1 209 ? -9.371 -11.261 17.018 1.00 96.62 209 LEU A C 1
ATOM 1668 O O . LEU A 1 209 ? -9.930 -11.280 18.115 1.00 96.62 209 LEU A O 1
ATOM 1672 N N . LEU A 1 210 ? -8.403 -12.122 16.691 1.00 96.25 210 LEU A N 1
ATOM 1673 C CA . LEU A 1 210 ? -7.891 -13.127 17.626 1.00 96.25 210 LEU A CA 1
ATOM 1674 C C . LEU A 1 210 ? -7.326 -12.479 18.895 1.00 96.25 210 LEU A C 1
ATOM 1676 O O . LEU A 1 210 ? -7.633 -12.920 20.001 1.00 96.25 210 LEU A O 1
ATOM 1680 N N . GLY A 1 211 ? -6.553 -11.400 18.752 1.00 94.38 211 GLY A N 1
ATOM 1681 C CA . GLY A 1 211 ? -6.000 -10.660 19.888 1.00 94.38 211 GLY A CA 1
ATOM 1682 C C . GLY A 1 211 ? -7.052 -9.931 20.733 1.00 94.38 211 GLY A C 1
ATOM 1683 O O . GLY A 1 211 ? -6.854 -9.734 21.935 1.00 94.38 211 GLY A O 1
ATOM 1684 N N . VAL A 1 212 ? -8.173 -9.513 20.138 1.00 92.81 212 VAL A N 1
ATOM 1685 C CA . VAL A 1 212 ? -9.329 -8.978 20.878 1.00 92.81 212 VAL A CA 1
ATOM 1686 C C . VAL A 1 212 ? -10.032 -10.102 21.638 1.00 92.81 212 VAL A C 1
ATOM 1688 O O . VAL A 1 212 ? -10.203 -9.991 22.850 1.00 92.81 212 VAL A O 1
ATOM 1691 N N . ALA A 1 213 ? -10.364 -11.205 20.961 1.00 92.19 213 ALA A N 1
ATOM 1692 C CA . ALA A 1 213 ? -11.044 -12.353 21.560 1.00 92.19 213 ALA A CA 1
ATOM 1693 C C . ALA A 1 213 ? -10.237 -12.979 22.708 1.00 92.19 213 ALA A C 1
ATOM 1695 O O . ALA A 1 213 ? -10.808 -13.360 23.729 1.00 92.19 213 ALA A O 1
ATOM 1696 N N . TRP A 1 214 ? -8.910 -13.046 22.562 1.00 93.31 214 TRP A N 1
ATOM 1697 C CA . TRP A 1 214 ? -8.008 -13.507 23.614 1.00 93.31 214 TRP A CA 1
ATOM 1698 C C . TRP A 1 214 ? -8.108 -12.627 24.866 1.00 93.31 214 TRP A C 1
ATOM 1700 O O . TRP A 1 214 ? -8.376 -13.130 25.953 1.00 93.31 214 TRP A O 1
ATOM 1710 N N . ARG A 1 215 ? -7.982 -11.300 24.715 1.00 89.38 215 ARG A N 1
ATOM 1711 C CA . ARG A 1 215 ? -8.073 -10.352 25.842 1.00 89.38 215 ARG A CA 1
ATOM 1712 C C . ARG A 1 215 ? -9.423 -10.407 26.556 1.00 89.38 215 ARG A C 1
ATOM 1714 O O . ARG A 1 215 ? -9.471 -10.261 27.774 1.00 89.38 215 ARG A O 1
ATOM 1721 N N . SER A 1 216 ? -10.508 -10.651 25.822 1.00 87.75 216 SER A N 1
ATOM 1722 C CA . SER A 1 216 ? -11.839 -10.817 26.412 1.00 87.75 216 SER A CA 1
ATOM 1723 C C . SER A 1 216 ? -11.965 -12.064 27.294 1.00 87.75 216 SER A C 1
ATOM 1725 O O . SER A 1 216 ? -12.767 -12.048 28.221 1.00 87.75 216 SER A O 1
ATOM 1727 N N . ARG A 1 217 ? -11.183 -13.127 27.051 1.00 86.69 217 ARG A N 1
ATOM 1728 C CA . ARG A 1 217 ? -11.184 -14.330 27.906 1.00 86.69 217 ARG A CA 1
ATOM 1729 C C . ARG A 1 217 ? -10.469 -14.100 29.235 1.00 86.69 217 ARG A C 1
ATOM 1731 O O . ARG A 1 217 ? -10.931 -14.582 30.266 1.00 86.69 217 ARG A O 1
ATOM 1738 N N . ASP A 1 218 ? -9.375 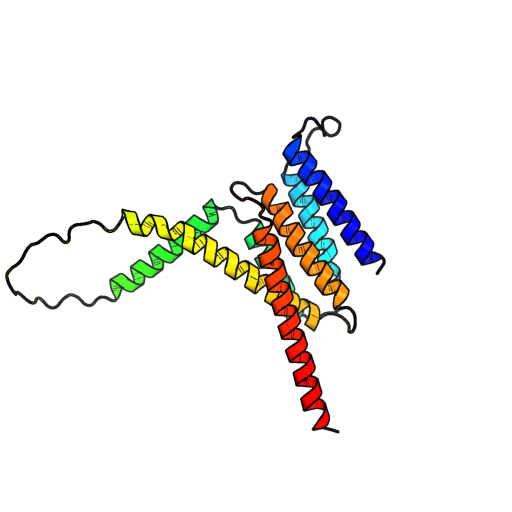-13.344 29.213 1.00 81.69 218 ASP A N 1
ATOM 1739 C CA . ASP A 1 218 ? -8.568 -13.073 30.409 1.00 81.69 218 ASP A CA 1
ATOM 1740 C C . ASP A 1 218 ? -9.226 -12.029 31.332 1.00 81.69 218 ASP A C 1
ATOM 1742 O O . ASP A 1 218 ? -9.036 -12.060 32.548 1.00 81.69 218 ASP A O 1
ATOM 1746 N N . GLY A 1 219 ? -10.073 -11.153 30.777 1.00 60.06 219 GLY A N 1
ATOM 1747 C CA . GLY A 1 219 ? -10.829 -10.136 31.518 1.00 60.06 219 GLY A CA 1
ATOM 1748 C C . GLY A 1 219 ? -11.863 -10.671 32.522 1.00 60.06 219 GLY A C 1
ATOM 1749 O O . GLY A 1 219 ? -12.320 -9.901 33.357 1.00 60.06 219 GLY A O 1
ATOM 1750 N N . CYS A 1 220 ? -12.198 -11.968 32.503 1.00 52.72 220 CYS A N 1
ATOM 1751 C CA . CYS A 1 220 ? -13.041 -12.608 33.527 1.00 52.72 220 CYS A CA 1
ATOM 1752 C C . CYS A 1 220 ? -12.250 -13.185 34.719 1.00 52.72 220 CYS A C 1
ATOM 1754 O O . CYS A 1 220 ? -12.856 -13.801 35.591 1.00 52.72 220 CYS A O 1
ATOM 1756 N N . ARG A 1 221 ? -10.915 -13.044 34.768 1.00 51.47 221 ARG A N 1
ATOM 1757 C CA . ARG A 1 221 ? -10.081 -13.609 35.853 1.00 51.47 221 ARG A CA 1
ATOM 1758 C C . ARG A 1 221 ? -9.548 -12.594 36.868 1.00 51.47 221 ARG A C 1
ATOM 1760 O O . ARG A 1 221 ? -8.883 -13.003 37.812 1.00 51.47 221 ARG A O 1
ATOM 1767 N N . PHE A 1 222 ? -9.846 -11.307 36.707 1.00 47.38 222 PHE A N 1
ATOM 1768 C CA . PHE A 1 222 ? -9.445 -10.250 37.645 1.00 47.38 222 PHE A CA 1
ATOM 1769 C C . PHE A 1 222 ? -10.577 -9.234 37.843 1.00 47.38 222 PHE A C 1
ATOM 1771 O O . PHE A 1 222 ? -10.437 -8.053 37.526 1.00 47.38 222 PHE A O 1
ATOM 1778 N N . SER A 1 223 ? -11.729 -9.711 38.311 1.00 40.22 223 SER A N 1
ATOM 1779 C CA . SER A 1 223 ? -12.814 -8.885 38.857 1.00 40.22 223 SER A CA 1
ATOM 1780 C C . SER A 1 223 ? -13.148 -9.389 40.247 1.00 40.22 223 SER A C 1
ATOM 1782 O O . SER A 1 223 ? -13.295 -10.626 40.369 1.00 40.22 223 SER A O 1
#

Secondary structure (DSSP, 8-state):
-HHHHHHHHHHHHHHHHHHHHHHHTTGGGTTSTT--HHHHHHHHHHHHHHHHHHHHSSS-HHHHHHHHHHHHHHHHHHH--HHHHHHHHHHHHHHHHHHHHTTSPP--------------S--HHHHHHHHHHHHHHHHHHHHHHHHHHHHHHHHHHSPTT-HHHHHHHHHHHHHHHHHHHTTSTT----HHHHHHHHHHHHHHHHHHHHHHHHHHHHTTS--

Foldseek 3Di:
DVVLVVLVVLLVVLLVVLVCCVPVPCPVVVVPPPDDLVVSLVSLVVSLCVLCVVLLPPFDPVLNVVLVVLVVLLVCLLQDAPVVLLVVLVVVVVVVVVVVVVPPPPPDDPPDDDDDDDPPDPPPVVVVVCSSVVSVVVSLVSLLQSLLSNLLSSVVSDDPPCSVSSLSSQLSSLSSSLSSQVSHPRGHRDPVSSVSNNNSNVNSVVVNVVVVVVVVVCVVVPD

Radius of gyration: 24.24 Å; chains: 1; bounding box: 63×66×65 Å